Protein AF-A0A9R1RV42-F1 (afdb_monomer)

InterPro domains:
  IPR013126 Heat shock protein 70 family [PF00012] (1-195)
  IPR013126 Heat shock protein 70 family [PTHR19375] (1-195)
  IPR018181 Heat shock protein 70, conserved site [PS01036] (97-111)
  IPR029047 Heat shock protein 70kD, peptide-binding domain superfamily [G3DSA:2.60.34.10] (139-196)
  IPR029047 Heat shock protein 70kD, peptide-binding domain superfamily [SSF100920] (145-195)
  IPR043129 ATPase, nucleotide binding domain [SSF53067] (1-142)

Structure (mmCIF, N/CA/C/O backbone):
data_AF-A0A9R1RV42-F1
#
_entry.id   AF-A0A9R1RV42-F1
#
loop_
_atom_site.group_PDB
_atom_site.id
_atom_site.type_symbol
_atom_site.label_atom_id
_atom_site.label_alt_id
_atom_site.label_comp_id
_atom_site.label_asym_id
_atom_site.label_entity_id
_atom_site.label_seq_id
_atom_site.pdbx_PDB_ins_code
_atom_site.Cartn_x
_atom_site.Cartn_y
_atom_site.Cartn_z
_atom_site.occupancy
_atom_site.B_iso_or_equiv
_atom_site.auth_seq_id
_atom_site.auth_comp_id
_atom_site.auth_asym_id
_atom_site.auth_atom_id
_atom_site.pdbx_PDB_model_num
ATOM 1 N N . MET A 1 1 ? -8.475 10.308 10.561 1.00 93.56 1 MET A N 1
ATOM 2 C CA . MET A 1 1 ? -8.210 11.449 11.463 1.00 93.56 1 MET A CA 1
ATOM 3 C C . MET A 1 1 ? -9.205 12.573 11.220 1.00 93.56 1 MET A C 1
ATOM 5 O O . MET A 1 1 ? -9.955 12.875 12.134 1.00 93.56 1 MET A O 1
ATOM 9 N N . ASP A 1 2 ? -9.315 13.101 10.000 1.00 95.31 2 ASP A N 1
ATOM 10 C CA . ASP A 1 2 ? -10.190 14.246 9.673 1.00 95.31 2 ASP A CA 1
ATOM 11 C C . ASP A 1 2 ? -11.652 14.072 10.089 1.00 95.31 2 ASP A C 1
ATOM 13 O O . ASP A 1 2 ? -12.294 15.020 10.533 1.00 95.31 2 ASP A O 1
ATOM 17 N N . HIS A 1 3 ? -12.179 12.848 9.984 1.00 96.19 3 HIS A N 1
ATOM 18 C CA . HIS A 1 3 ? -13.513 12.521 10.481 1.00 96.19 3 HIS A CA 1
ATOM 19 C C . HIS A 1 3 ? -13.685 12.876 11.966 1.00 96.19 3 HIS A C 1
ATOM 21 O O . HIS A 1 3 ? -14.656 13.543 12.314 1.00 96.19 3 HIS A O 1
ATOM 27 N N . PHE A 1 4 ? -12.729 12.475 12.809 1.00 95.88 4 PHE A N 1
ATOM 28 C CA . PHE A 1 4 ? -12.751 12.740 14.245 1.00 95.88 4 PHE A CA 1
ATOM 29 C C . PHE A 1 4 ? -12.422 14.197 14.568 1.00 95.88 4 PHE A C 1
ATOM 31 O O . PHE A 1 4 ? -13.067 14.761 15.437 1.00 95.88 4 PHE A O 1
ATOM 38 N N . ILE A 1 5 ? -11.522 14.849 13.825 1.00 95.50 5 ILE A N 1
ATOM 39 C CA . ILE A 1 5 ? -11.252 16.292 13.991 1.00 95.50 5 ILE A CA 1
ATOM 40 C C . ILE A 1 5 ? -12.539 17.103 13.757 1.00 95.50 5 ILE A C 1
ATOM 42 O O . ILE A 1 5 ? -12.931 17.915 14.592 1.00 95.50 5 ILE A O 1
ATOM 46 N N . ARG A 1 6 ? -13.263 16.824 12.661 1.00 96.00 6 ARG A N 1
ATOM 47 C CA . ARG A 1 6 ? -14.564 17.458 12.376 1.00 96.00 6 ARG A CA 1
ATOM 48 C C . ARG A 1 6 ? -15.629 17.114 13.418 1.00 96.00 6 ARG A C 1
ATOM 50 O O . ARG A 1 6 ? -16.513 17.926 13.678 1.00 96.00 6 ARG A O 1
ATOM 57 N N . LEU A 1 7 ? -15.586 15.905 13.974 1.00 94.56 7 LEU A N 1
ATOM 58 C CA . LEU A 1 7 ? -16.517 15.456 15.006 1.00 94.56 7 LEU A CA 1
ATOM 59 C C . LEU A 1 7 ? -16.285 16.193 16.329 1.00 94.56 7 LEU A C 1
ATOM 61 O O . LEU A 1 7 ? -17.253 16.687 16.898 1.00 94.56 7 LEU A O 1
ATOM 65 N N . VAL A 1 8 ? -15.027 16.325 16.759 1.00 94.00 8 VAL A N 1
ATOM 66 C CA . VAL A 1 8 ? -14.633 17.055 17.972 1.00 94.00 8 VAL A CA 1
ATOM 67 C C . VAL A 1 8 ? -15.038 18.520 17.860 1.00 94.00 8 VAL A C 1
ATOM 69 O O . VAL A 1 8 ? -15.753 19.017 18.727 1.00 94.00 8 VAL A O 1
ATOM 72 N N . LYS A 1 9 ? -14.716 19.169 16.734 1.00 93.94 9 LYS A N 1
ATOM 73 C CA . LYS A 1 9 ? -15.124 20.556 16.471 1.00 93.94 9 LYS A CA 1
ATOM 74 C C . LYS A 1 9 ? -16.640 20.741 16.524 1.00 93.94 9 LYS A C 1
ATOM 76 O O . LYS A 1 9 ? -17.119 21.731 17.060 1.00 93.94 9 LYS A O 1
ATOM 81 N N . ARG A 1 10 ? -17.409 19.777 16.004 1.00 94.81 10 ARG A N 1
ATOM 82 C CA . ARG A 1 10 ? -18.879 19.835 16.008 1.00 94.81 10 ARG A CA 1
ATOM 83 C C . ARG A 1 10 ? -19.496 19.569 17.386 1.00 94.81 10 ARG A C 1
ATOM 85 O O . ARG A 1 10 ? -20.481 20.215 17.715 1.00 94.81 10 ARG A O 1
ATOM 92 N N . LYS A 1 11 ? -18.981 18.599 18.150 1.00 93.25 11 LYS A N 1
ATOM 93 C CA . LYS A 1 11 ? -19.561 18.181 19.443 1.00 93.25 11 LYS A CA 1
ATOM 94 C C . LYS A 1 11 ? -19.100 19.042 20.619 1.00 93.25 11 LYS A C 1
ATOM 96 O O . LYS A 1 11 ? -19.891 19.289 21.519 1.00 93.25 11 LYS A O 1
ATOM 101 N N . HIS A 1 12 ? -17.846 19.483 20.603 1.00 90.00 12 HIS A N 1
ATOM 102 C CA . HIS A 1 12 ? -17.209 20.160 21.735 1.00 90.00 12 HIS A CA 1
ATOM 103 C C . HIS A 1 12 ? -16.805 21.605 21.424 1.00 90.00 12 HIS A C 1
ATOM 105 O O . HIS A 1 12 ? -16.342 22.304 22.313 1.00 90.00 12 HIS A O 1
ATOM 111 N N . GLY A 1 13 ? -16.941 22.063 20.173 1.00 91.06 13 GLY A N 1
ATOM 112 C CA . GLY A 1 13 ? -16.543 23.418 19.771 1.00 91.06 13 GLY A CA 1
ATOM 113 C C . GLY A 1 13 ? -15.028 23.647 19.704 1.00 91.06 13 GLY A C 1
ATOM 114 O O . GLY A 1 13 ? -14.603 24.738 19.337 1.00 91.06 13 GLY A O 1
ATOM 115 N N . VAL A 1 14 ? -14.212 22.632 20.011 1.00 91.00 14 VAL A N 1
ATOM 116 C CA . VAL A 1 14 ? -12.743 22.720 20.048 1.00 91.00 14 VAL A CA 1
ATOM 117 C C . VAL A 1 14 ? -12.144 22.291 18.709 1.00 91.00 14 VAL A C 1
ATOM 119 O O . VAL A 1 14 ? -12.433 21.204 18.202 1.00 91.00 14 VAL A O 1
ATOM 122 N N . ASP A 1 15 ? -11.288 23.132 18.127 1.00 92.56 15 ASP A N 1
ATOM 123 C CA . ASP A 1 15 ? -10.551 22.809 16.903 1.00 92.56 15 ASP A CA 1
ATOM 124 C C . ASP A 1 15 ? -9.133 22.324 17.219 1.00 92.56 15 ASP A C 1
ATOM 126 O O . ASP A 1 15 ? -8.236 23.104 17.521 1.00 92.56 15 ASP A O 1
ATOM 130 N N . ILE A 1 16 ? -8.925 21.013 17.105 1.00 93.12 16 ILE A N 1
ATOM 131 C CA . ILE A 1 16 ? -7.637 20.367 17.390 1.00 93.12 16 ILE A CA 1
ATOM 132 C C . ILE A 1 16 ? -6.677 20.344 16.191 1.00 93.12 16 ILE A C 1
ATOM 134 O O . ILE A 1 16 ? -5.612 19.739 16.277 1.00 93.12 16 ILE A O 1
ATOM 138 N N . SER A 1 17 ? -7.038 20.936 15.045 1.00 92.44 17 SER A N 1
ATOM 139 C CA . SER A 1 17 ? -6.232 20.849 13.815 1.00 92.44 17 SER A CA 1
ATOM 140 C C . SER A 1 17 ? -4.867 21.544 13.909 1.00 92.44 17 SER A C 1
ATOM 142 O O . SER A 1 17 ? -3.944 21.152 13.198 1.00 92.44 17 SER A O 1
ATOM 144 N N . GLY A 1 18 ? -4.726 22.530 14.801 1.00 92.50 18 GLY A N 1
ATOM 145 C CA . GLY A 1 18 ? -3.459 23.208 15.092 1.00 92.50 18 GLY A CA 1
ATOM 146 C C . GLY A 1 18 ? -2.646 22.587 16.234 1.00 92.50 18 GLY A C 1
ATOM 147 O O . GLY A 1 18 ? -1.485 22.947 16.412 1.00 92.50 18 GLY A O 1
ATOM 148 N N . ASP A 1 19 ? -3.215 21.654 17.005 1.00 93.50 19 ASP A N 1
ATOM 149 C CA . ASP A 1 19 ? -2.550 21.074 18.176 1.00 93.50 19 ASP A CA 1
ATOM 150 C C . ASP A 1 19 ? -1.828 19.767 17.812 1.00 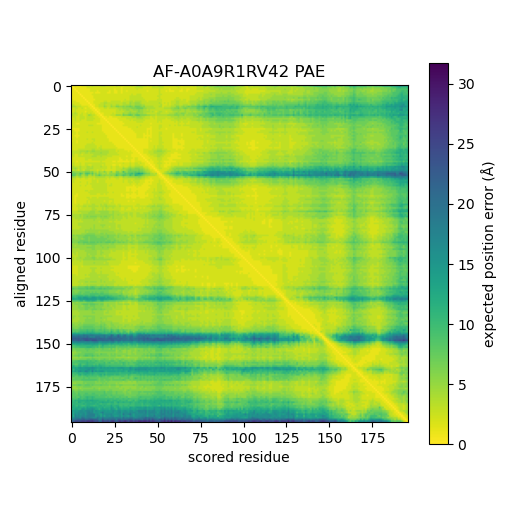93.50 19 ASP A C 1
ATOM 152 O O . ASP A 1 19 ? -2.416 18.684 17.716 1.00 93.50 19 ASP A O 1
ATOM 156 N N . ALA A 1 20 ? -0.506 19.851 17.656 1.00 94.56 20 ALA A N 1
ATOM 157 C CA . ALA A 1 20 ? 0.338 18.702 17.338 1.00 94.56 20 ALA A CA 1
ATOM 158 C C . ALA A 1 20 ? 0.257 17.575 18.387 1.00 94.56 20 ALA A C 1
ATOM 160 O O . ALA A 1 20 ? 0.336 16.392 18.034 1.00 94.56 20 ALA A O 1
ATOM 161 N N . ARG A 1 21 ? 0.076 17.909 19.672 1.00 93.88 21 ARG A N 1
ATOM 162 C CA . ARG A 1 21 ? -0.026 16.927 20.758 1.00 93.88 21 ARG A CA 1
ATOM 163 C C . ARG A 1 21 ? -1.364 16.195 20.686 1.00 93.88 21 ARG A C 1
ATOM 165 O O . ARG A 1 21 ? -1.365 14.959 20.729 1.00 93.88 21 ARG A O 1
ATOM 172 N N . ALA A 1 22 ? -2.468 16.923 20.521 1.00 94.75 22 ALA A N 1
ATOM 173 C CA . ALA A 1 22 ? -3.801 16.345 20.335 1.00 94.75 22 ALA A CA 1
ATOM 174 C C . ALA A 1 22 ? -3.855 15.451 19.087 1.00 94.75 22 ALA A C 1
ATOM 176 O O . ALA A 1 22 ? -4.296 14.298 19.149 1.00 94.75 22 ALA A O 1
ATOM 177 N N . LEU A 1 23 ? -3.313 15.928 17.960 1.00 95.88 23 LEU A N 1
ATOM 178 C CA . LEU A 1 23 ? -3.232 15.157 16.718 1.00 95.88 23 LEU A CA 1
ATOM 179 C C . LEU A 1 23 ? -2.372 13.899 16.862 1.00 95.88 23 LEU A C 1
ATOM 181 O O . LEU A 1 23 ? -2.713 12.860 16.294 1.00 95.88 23 LEU A O 1
ATOM 185 N N . GLY A 1 24 ? -1.281 13.961 17.629 1.00 96.00 24 GLY A N 1
ATOM 186 C CA . GLY A 1 24 ? -0.446 12.803 17.940 1.00 96.00 24 GLY A CA 1
ATOM 187 C C . GLY A 1 24 ? -1.197 11.734 18.738 1.00 96.00 24 GLY A C 1
ATOM 188 O O . GLY A 1 24 ? -1.122 10.554 18.390 1.00 96.00 24 GLY A O 1
ATOM 189 N N . LYS A 1 25 ? -1.960 12.136 19.767 1.00 95.38 25 LYS A N 1
ATOM 190 C CA . LYS A 1 25 ? -2.832 11.227 20.533 1.00 95.38 25 LYS A CA 1
ATOM 191 C C . LYS A 1 25 ? -3.888 10.583 19.631 1.00 95.38 25 LYS A C 1
ATOM 193 O O . LYS A 1 25 ? -3.966 9.358 19.555 1.00 95.38 25 LYS A O 1
ATOM 198 N N . LEU A 1 26 ? -4.626 11.400 18.877 1.00 96.56 26 LEU A N 1
ATOM 199 C CA . LEU A 1 26 ? -5.676 10.928 17.975 1.00 96.56 26 LEU A CA 1
ATOM 200 C C . LEU A 1 26 ? -5.136 9.991 16.887 1.00 96.56 26 LEU A C 1
ATOM 202 O O . LEU A 1 26 ? -5.799 9.019 16.528 1.00 96.56 26 LEU A O 1
ATOM 206 N N . ARG A 1 27 ? -3.938 10.260 16.353 1.00 97.12 27 ARG A N 1
ATOM 207 C CA . ARG A 1 27 ? -3.300 9.415 15.334 1.00 97.12 27 ARG A CA 1
ATOM 208 C C . ARG A 1 27 ? -3.040 8.004 15.851 1.00 97.12 27 ARG A C 1
ATOM 210 O O . ARG A 1 27 ? -3.368 7.054 15.143 1.00 97.12 27 ARG A O 1
ATOM 217 N N . ARG A 1 28 ? -2.487 7.870 17.063 1.00 96.81 28 ARG A N 1
ATOM 218 C CA . ARG A 1 28 ? -2.205 6.561 17.677 1.00 96.81 28 ARG A CA 1
ATOM 219 C C . ARG A 1 28 ? -3.481 5.741 17.848 1.00 96.81 28 ARG A C 1
ATOM 221 O O . ARG A 1 28 ? -3.529 4.597 17.402 1.00 96.81 28 ARG A O 1
ATOM 228 N N . GLU A 1 29 ? -4.539 6.351 18.378 1.00 97.19 29 GLU A N 1
ATOM 229 C CA . GLU A 1 29 ? -5.814 5.649 18.563 1.00 97.19 29 GLU A CA 1
ATOM 230 C C . GLU A 1 29 ? -6.528 5.357 17.239 1.00 97.19 29 GLU A C 1
ATOM 232 O O . GLU A 1 29 ? -7.083 4.274 17.065 1.00 97.19 29 GLU A O 1
ATOM 237 N N . CYS A 1 30 ? -6.441 6.244 16.240 1.00 97.25 30 CYS A N 1
ATOM 238 C CA . CYS A 1 30 ? -6.920 5.943 14.888 1.00 97.25 30 CYS A CA 1
ATOM 239 C C . CYS A 1 30 ? -6.180 4.748 14.267 1.00 97.25 30 CYS A C 1
ATOM 241 O O . CYS A 1 30 ? -6.798 3.932 13.583 1.00 97.25 30 CYS A O 1
ATOM 243 N N . GLU A 1 31 ? -4.865 4.636 14.467 1.00 97.31 31 GLU A N 1
ATOM 244 C CA . GLU A 1 31 ? -4.093 3.501 13.961 1.00 97.31 31 GLU A CA 1
ATOM 245 C C . GLU A 1 31 ? -4.475 2.200 14.674 1.00 97.31 31 GLU A C 1
ATOM 247 O O . GLU A 1 31 ? -4.693 1.181 14.011 1.00 97.31 31 GLU A O 1
ATOM 252 N N . ARG A 1 32 ? -4.616 2.239 16.003 1.00 97.00 32 ARG A N 1
ATOM 253 C CA . ARG A 1 32 ? -5.095 1.107 16.804 1.00 97.00 32 ARG A CA 1
ATOM 254 C C . ARG A 1 32 ? -6.481 0.655 16.347 1.00 97.00 32 ARG A C 1
ATOM 256 O O . ARG A 1 32 ? -6.678 -0.530 16.079 1.00 97.00 32 ARG A O 1
ATOM 263 N N . ALA A 1 33 ? -7.405 1.597 16.165 1.00 97.62 33 ALA A N 1
ATOM 264 C CA . ALA A 1 33 ? -8.744 1.339 15.653 1.00 97.62 33 ALA A CA 1
ATOM 265 C C . ALA A 1 33 ? -8.718 0.730 14.244 1.00 97.62 33 ALA A C 1
ATOM 267 O O . ALA A 1 33 ? -9.398 -0.260 13.994 1.00 97.62 33 ALA A O 1
ATOM 268 N N . LYS A 1 34 ? -7.882 1.253 13.335 1.00 97.38 34 LYS A N 1
ATOM 269 C CA . LYS A 1 34 ? -7.682 0.680 11.992 1.00 97.38 34 LYS A CA 1
ATOM 270 C C . LYS A 1 34 ? -7.241 -0.784 12.070 1.00 97.38 34 LYS A C 1
ATOM 272 O O . LYS A 1 34 ? -7.792 -1.618 11.360 1.00 97.38 34 LYS A O 1
ATOM 277 N N . ARG A 1 35 ? -6.255 -1.098 12.919 1.00 97.06 35 ARG A N 1
ATOM 278 C CA . ARG A 1 35 ? -5.764 -2.474 13.111 1.00 97.06 35 ARG A CA 1
ATOM 279 C C . ARG A 1 35 ? -6.867 -3.385 13.662 1.00 97.06 35 ARG A C 1
ATOM 281 O O . ARG A 1 35 ? -7.047 -4.479 13.139 1.00 97.06 35 ARG A O 1
ATOM 288 N N . ALA A 1 36 ? -7.629 -2.920 14.654 1.00 97.38 36 ALA A N 1
ATOM 289 C CA . ALA A 1 36 ? -8.745 -3.667 15.235 1.00 97.38 36 ALA A CA 1
ATOM 290 C C . ALA A 1 36 ? -9.866 -3.933 14.215 1.00 97.38 36 ALA A C 1
ATOM 292 O O . ALA A 1 36 ? -10.370 -5.047 14.130 1.00 97.38 36 ALA A O 1
ATOM 293 N N . LEU A 1 37 ? -10.210 -2.951 13.377 1.00 97.94 37 LEU A N 1
ATOM 294 C CA . LEU A 1 37 ? -11.254 -3.089 12.354 1.00 97.94 37 LEU A CA 1
ATOM 295 C C . LEU A 1 37 ? -10.908 -4.079 11.236 1.00 97.94 37 LEU A C 1
ATOM 297 O O . LEU A 1 37 ? -11.812 -4.529 10.525 1.00 97.94 37 LEU A O 1
ATOM 301 N N . SER A 1 38 ? -9.638 -4.466 11.094 1.00 96.19 38 SER A N 1
ATOM 302 C CA . SER A 1 38 ? -9.250 -5.553 10.191 1.00 96.19 38 SER A CA 1
ATOM 303 C C . SER A 1 38 ? -9.781 -6.918 10.644 1.00 96.19 38 SER A C 1
ATOM 305 O O . SER A 1 38 ? -9.940 -7.806 9.813 1.00 96.19 38 SER A O 1
ATOM 307 N N . THR A 1 39 ? -10.103 -7.090 11.932 1.00 96.00 39 THR A N 1
ATOM 308 C CA . THR A 1 39 ? -10.662 -8.336 12.487 1.00 96.00 39 THR A CA 1
ATOM 309 C C . THR A 1 39 ? -12.069 -8.137 13.052 1.00 96.00 39 THR A C 1
ATOM 311 O O . THR A 1 39 ? -12.958 -8.944 12.789 1.00 96.00 39 THR A O 1
ATOM 314 N N . GLN A 1 40 ? -12.323 -7.014 13.721 1.00 97.31 40 GLN A N 1
ATOM 315 C CA . GLN A 1 40 ? -13.596 -6.665 14.357 1.00 97.31 40 GLN A CA 1
ATOM 316 C C . GLN A 1 40 ? -14.501 -5.836 13.433 1.00 97.31 40 GLN A C 1
ATOM 318 O O . GLN A 1 40 ? -14.028 -5.130 12.542 1.00 97.31 40 GLN A O 1
ATOM 323 N N . LEU A 1 41 ? -15.819 -5.911 13.639 1.00 97.38 41 LEU A N 1
ATOM 324 C CA . LEU A 1 41 ? -16.803 -5.120 12.881 1.00 97.38 41 LEU A CA 1
ATOM 325 C C . LEU A 1 41 ? -16.968 -3.692 13.421 1.00 97.38 41 LEU A C 1
ATOM 327 O O . LEU A 1 41 ? -17.419 -2.805 12.695 1.00 97.38 41 LEU A O 1
ATOM 331 N N . GLN A 1 42 ? -16.601 -3.467 14.680 1.00 97.56 42 GLN A N 1
ATOM 332 C CA . GLN A 1 42 ? -16.708 -2.189 15.369 1.00 97.56 42 GLN A CA 1
ATOM 333 C C . GLN A 1 42 ? -15.617 -2.088 16.433 1.00 97.56 42 GLN A C 1
ATOM 335 O O . GLN A 1 42 ? -15.237 -3.090 17.031 1.00 97.56 42 GLN A O 1
ATOM 340 N N . VAL A 1 43 ? -15.141 -0.872 16.672 1.00 97.94 43 VAL A N 1
ATOM 341 C CA . VAL A 1 43 ? -14.216 -0.522 17.751 1.00 97.94 43 VAL A CA 1
ATOM 342 C C . VAL A 1 43 ? -14.623 0.833 18.324 1.00 97.94 43 VAL A C 1
ATOM 344 O O . VAL A 1 43 ? -15.267 1.627 17.636 1.00 97.94 43 VAL A O 1
ATOM 347 N N . ARG A 1 44 ? -14.260 1.118 19.572 1.00 97.12 44 ARG A N 1
ATOM 348 C CA . ARG A 1 44 ? -14.441 2.439 20.177 1.00 97.12 44 ARG A CA 1
ATOM 349 C C . ARG A 1 44 ? -13.112 3.188 20.170 1.00 97.12 44 ARG A C 1
ATOM 351 O O . ARG A 1 44 ?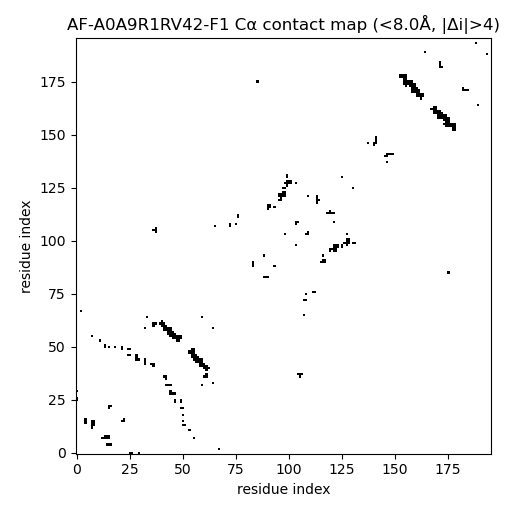 -12.097 2.631 20.574 1.00 97.12 44 ARG A O 1
ATOM 358 N N . VAL A 1 45 ? -13.111 4.409 19.643 1.00 97.19 45 VAL A N 1
ATOM 359 C CA . VAL A 1 45 ? -11.943 5.296 19.631 1.00 97.19 45 VAL A CA 1
ATOM 360 C C . VAL A 1 45 ? -12.020 6.169 20.867 1.00 97.19 45 VAL A C 1
ATOM 362 O O . VAL A 1 45 ? -12.911 7.015 20.959 1.00 97.19 45 VAL A O 1
ATOM 365 N N . GLU A 1 46 ? -11.099 5.940 21.798 1.00 95.50 46 GLU A N 1
ATOM 366 C CA . GLU A 1 46 ? -11.085 6.593 23.105 1.00 95.50 46 GLU A CA 1
ATOM 367 C C . GLU A 1 46 ? -9.771 7.337 23.313 1.00 95.50 46 GLU A C 1
ATOM 369 O O . GLU A 1 46 ? -8.700 6.745 23.215 1.00 95.50 46 GLU A O 1
ATOM 374 N N . VAL A 1 47 ? -9.847 8.643 23.565 1.00 94.88 47 VAL A N 1
ATOM 375 C CA . VAL A 1 47 ? -8.686 9.487 23.855 1.00 94.88 47 VAL A CA 1
ATOM 376 C C . VAL A 1 47 ? -9.004 10.368 25.053 1.00 94.88 47 VAL A C 1
ATOM 378 O O . VAL A 1 47 ? -9.821 11.281 24.948 1.00 94.88 47 VAL A O 1
ATOM 381 N N . GLU A 1 48 ? -8.308 10.126 26.158 1.00 93.12 48 GLU A N 1
ATOM 382 C CA . GLU A 1 48 ? -8.373 10.970 27.350 1.00 93.12 48 GLU A CA 1
ATOM 383 C C . GLU A 1 48 ? -7.576 12.270 27.165 1.00 93.12 48 GLU A C 1
ATOM 385 O O . GLU A 1 48 ? -6.447 12.289 26.637 1.00 93.12 48 GLU A O 1
ATOM 390 N N . SER A 1 49 ? -8.156 13.366 27.653 1.00 91.06 49 SER A N 1
ATOM 391 C CA . SER A 1 49 ? -7.605 14.715 27.618 1.00 91.06 49 SER A CA 1
ATOM 392 C C . SER A 1 49 ? -7.090 15.058 26.215 1.00 91.06 49 SER A C 1
ATOM 394 O O . SER A 1 49 ? -5.909 15.360 26.013 1.00 91.06 49 SER A O 1
ATOM 396 N N . LEU A 1 50 ? -7.949 14.901 25.204 1.00 90.44 50 LEU A N 1
ATOM 397 C CA . LEU A 1 50 ? -7.592 15.100 23.802 1.00 90.44 50 LEU A CA 1
ATOM 398 C C . LEU A 1 50 ? -7.111 16.536 23.561 1.00 90.44 50 LEU A C 1
ATOM 400 O O . LEU A 1 50 ? -6.030 16.702 23.002 1.00 90.44 50 LEU A O 1
ATOM 404 N N . ALA A 1 51 ? -7.881 17.528 24.012 1.00 88.00 51 ALA A N 1
ATOM 405 C CA . ALA A 1 51 ? -7.529 18.950 24.035 1.00 88.00 51 ALA A CA 1
ATOM 406 C C . ALA A 1 51 ? -8.404 19.677 25.068 1.00 88.00 51 ALA A C 1
ATOM 408 O O . ALA A 1 51 ? -9.567 19.318 25.211 1.00 88.00 51 ALA A O 1
ATOM 409 N N . ASP A 1 52 ? -7.867 20.663 25.792 1.00 82.88 52 ASP A N 1
ATOM 410 C CA . ASP A 1 52 ? -8.622 21.526 26.725 1.00 82.88 52 ASP A CA 1
ATOM 411 C C . ASP A 1 52 ? -9.545 20.782 27.717 1.00 82.88 52 ASP A C 1
ATOM 413 O O . ASP A 1 52 ? -10.642 21.231 28.037 1.00 82.88 52 ASP A O 1
ATOM 417 N N . GLY A 1 53 ? -9.120 19.604 28.192 1.00 83.19 53 GLY A N 1
ATOM 418 C CA . GLY A 1 53 ? -9.919 18.765 29.099 1.00 83.19 53 GLY A CA 1
ATOM 419 C C . GLY A 1 53 ? -11.078 18.009 28.433 1.00 83.19 53 GLY A C 1
ATOM 420 O O . GLY A 1 53 ? -11.847 17.352 29.126 1.00 83.19 53 GLY A O 1
ATOM 421 N N . VAL A 1 54 ? -11.201 18.068 27.105 1.00 89.00 54 VAL A N 1
ATOM 422 C CA . VAL A 1 54 ? -12.170 17.296 26.322 1.00 89.00 54 VAL A CA 1
ATOM 423 C C . VAL A 1 54 ? -11.660 15.877 26.104 1.00 89.00 54 VAL A C 1
ATOM 425 O O . VAL A 1 54 ? -10.589 15.678 25.529 1.00 89.00 54 VAL A O 1
ATOM 428 N N . ASP A 1 55 ? -12.471 14.896 26.481 1.00 93.50 55 ASP A N 1
ATOM 429 C CA . ASP A 1 55 ? -12.273 13.492 26.128 1.00 93.50 55 ASP A CA 1
ATOM 430 C C . ASP A 1 55 ? -13.009 13.147 24.828 1.00 93.50 55 ASP A C 1
ATOM 432 O O . ASP A 1 55 ? -14.076 13.686 24.526 1.00 93.50 55 ASP A O 1
ATOM 436 N N . LEU A 1 56 ? -12.457 12.213 24.055 1.00 94.69 56 LEU A N 1
ATOM 437 C CA . LEU A 1 56 ? -13.120 11.630 22.888 1.00 94.69 56 LEU A CA 1
ATOM 438 C C . LEU A 1 56 ? -13.475 10.178 23.194 1.00 94.69 56 LEU A C 1
ATOM 440 O O . LEU A 1 56 ? -12.589 9.407 23.536 1.00 94.69 56 LEU A O 1
ATOM 444 N N . SER A 1 57 ? -14.737 9.784 23.013 1.00 95.56 57 SER A N 1
ATOM 445 C CA . SER A 1 57 ? -15.163 8.380 23.078 1.00 95.56 57 SER A CA 1
ATOM 446 C C . SER A 1 57 ? -16.251 8.118 22.041 1.00 95.56 57 SER A C 1
ATOM 448 O O . SER A 1 57 ? -17.432 8.384 22.264 1.00 95.56 57 SER A O 1
ATOM 450 N N . GLU A 1 58 ? -15.851 7.614 20.874 1.00 96.44 58 GLU A N 1
ATOM 451 C CA . GLU A 1 58 ? -16.746 7.479 19.720 1.00 96.44 58 GLU A CA 1
ATOM 452 C C . GLU A 1 58 ? -16.647 6.090 19.081 1.00 96.44 58 GLU A C 1
ATOM 454 O O . GLU A 1 58 ? -15.541 5.595 18.839 1.00 96.44 58 GLU A O 1
ATOM 459 N N . PRO A 1 59 ? -17.780 5.441 18.762 1.00 97.00 59 PRO A N 1
ATOM 460 C CA . PRO A 1 59 ? -17.758 4.188 18.029 1.00 97.00 59 PRO A CA 1
ATOM 461 C C . PRO A 1 59 ? -17.361 4.414 16.564 1.00 97.00 59 PRO A C 1
ATOM 463 O O . PRO A 1 59 ? -17.818 5.347 15.906 1.00 97.00 59 PRO A O 1
ATOM 466 N N . LEU A 1 60 ? -16.574 3.492 16.016 1.00 98.06 60 LEU A N 1
ATOM 467 C CA . LEU A 1 60 ? -16.245 3.411 14.599 1.00 98.06 60 LEU A CA 1
ATOM 468 C C . LEU A 1 60 ? -16.537 2.000 14.096 1.00 98.06 60 LEU A C 1
ATOM 470 O O . LEU A 1 60 ? -15.997 1.022 14.608 1.00 98.06 60 LEU A O 1
ATOM 474 N N . THR A 1 61 ? -17.390 1.888 13.082 1.00 98.25 61 THR A N 1
ATOM 475 C CA . THR A 1 61 ? -17.682 0.610 12.422 1.00 98.25 61 THR A CA 1
ATOM 476 C C . THR A 1 61 ? -16.757 0.392 11.229 1.00 98.25 61 THR A C 1
ATOM 478 O O . THR A 1 61 ? -16.271 1.349 10.618 1.00 98.25 61 THR A O 1
ATOM 481 N N . ARG A 1 62 ? -16.551 -0.873 10.845 1.00 97.94 62 ARG A N 1
ATOM 482 C CA . ARG A 1 62 ? -15.805 -1.236 9.632 1.00 97.94 62 ARG A CA 1
ATOM 483 C C . ARG A 1 62 ? -16.436 -0.603 8.396 1.00 97.94 62 ARG A C 1
ATOM 485 O O . ARG A 1 62 ? -15.720 -0.007 7.605 1.00 97.94 62 ARG A O 1
ATOM 492 N N . ALA A 1 63 ? -17.763 -0.654 8.279 1.00 97.62 63 ALA A N 1
ATOM 493 C CA . ALA A 1 63 ? -18.491 -0.022 7.180 1.00 97.62 63 ALA A CA 1
ATOM 494 C C . ALA A 1 63 ? -18.194 1.483 7.085 1.00 97.62 63 ALA A C 1
ATOM 496 O O . ALA A 1 63 ? -17.889 1.986 6.007 1.00 97.62 63 ALA A O 1
ATOM 497 N N . ARG A 1 64 ? -18.191 2.195 8.222 1.00 97.81 64 ARG A N 1
ATOM 498 C CA . ARG A 1 64 ? -17.853 3.622 8.243 1.00 97.81 64 ARG A CA 1
ATOM 499 C C . ARG A 1 64 ? -16.389 3.872 7.893 1.00 97.81 64 ARG A C 1
ATOM 501 O O . ARG A 1 64 ? -16.093 4.812 7.165 1.00 97.81 64 ARG A O 1
ATOM 508 N N . PHE A 1 65 ? -15.465 3.048 8.385 1.00 97.94 65 PHE A N 1
ATOM 509 C CA . PHE A 1 65 ? -14.058 3.121 7.989 1.00 97.94 65 PHE A CA 1
ATOM 510 C C . PHE A 1 65 ? -13.879 2.900 6.481 1.00 97.94 65 PHE A C 1
ATOM 512 O O . PHE A 1 65 ? -13.122 3.629 5.841 1.00 97.94 65 PHE A O 1
ATOM 519 N N . GLU A 1 66 ? -14.594 1.934 5.908 1.00 97.12 66 GLU A N 1
ATOM 520 C CA . GLU A 1 66 ? -14.551 1.647 4.478 1.00 97.12 66 GLU A CA 1
ATOM 521 C C . GLU A 1 66 ? -15.088 2.805 3.638 1.00 97.12 66 GLU A C 1
ATOM 523 O O . GLU A 1 66 ? -14.455 3.200 2.660 1.00 97.12 66 GLU A O 1
ATOM 528 N N . GLU A 1 67 ? -16.197 3.405 4.066 1.00 97.25 67 GLU A N 1
ATOM 529 C CA . GLU A 1 67 ? -16.775 4.601 3.453 1.00 97.25 67 GLU A CA 1
ATOM 530 C C . GLU A 1 67 ? -15.805 5.792 3.496 1.00 97.25 67 GLU A C 1
ATOM 532 O O . GLU A 1 67 ? -15.565 6.437 2.476 1.00 97.25 67 GLU A O 1
ATOM 537 N N . LEU A 1 68 ? -15.190 6.049 4.659 1.00 97.38 68 LEU A N 1
ATOM 538 C CA . LEU A 1 68 ? -14.247 7.156 4.860 1.00 97.38 68 LEU A CA 1
ATOM 539 C C . LEU A 1 68 ? -12.997 7.064 3.976 1.00 97.38 68 LEU A C 1
ATOM 541 O O . LEU A 1 68 ? -12.347 8.083 3.764 1.00 97.38 68 LEU A O 1
ATOM 545 N N . ASN A 1 69 ? -12.653 5.869 3.493 1.00 97.00 69 ASN A N 1
ATOM 546 C CA . ASN A 1 69 ? -11.479 5.622 2.654 1.00 97.00 69 ASN A CA 1
ATOM 547 C C . ASN A 1 69 ? -11.864 5.090 1.261 1.00 97.00 69 ASN A C 1
ATOM 549 O O . ASN A 1 69 ? -11.028 4.516 0.560 1.00 97.00 69 ASN A O 1
ATOM 553 N N . ALA A 1 70 ? -13.127 5.243 0.849 1.00 95.44 70 ALA A N 1
ATOM 554 C CA . ALA A 1 70 ? -13.633 4.658 -0.390 1.00 95.44 70 ALA A CA 1
ATOM 555 C C . ALA A 1 70 ? -12.876 5.158 -1.632 1.00 95.44 70 ALA A C 1
ATOM 557 O O . ALA A 1 70 ? -12.655 4.397 -2.573 1.00 95.44 70 ALA A O 1
ATOM 558 N N . ASP A 1 71 ? -12.451 6.422 -1.648 1.00 94.75 71 ASP A N 1
ATOM 559 C CA . ASP A 1 71 ? -11.636 6.987 -2.725 1.00 94.75 71 ASP A CA 1
ATOM 560 C C . ASP A 1 71 ? -10.239 6.346 -2.784 1.00 94.75 71 ASP A C 1
ATOM 562 O O . ASP A 1 71 ? -9.774 5.990 -3.869 1.00 94.75 71 ASP A O 1
ATOM 566 N N . LEU A 1 72 ? -9.601 6.124 -1.631 1.00 94.94 72 LEU A N 1
ATOM 567 C CA . LEU A 1 72 ? -8.303 5.458 -1.539 1.00 94.94 72 LEU A CA 1
ATOM 568 C C . LEU A 1 72 ? -8.403 4.001 -1.990 1.00 94.94 72 LEU A C 1
ATOM 570 O O . LEU A 1 72 ? -7.589 3.557 -2.797 1.00 94.94 72 LEU A O 1
ATOM 574 N N . PHE A 1 73 ? -9.437 3.275 -1.559 1.00 94.00 73 PHE A N 1
ATOM 575 C CA . PHE A 1 73 ? -9.658 1.893 -1.985 1.00 94.00 73 PHE A CA 1
ATOM 576 C C . PHE A 1 73 ? -9.905 1.768 -3.490 1.00 94.00 73 PHE A C 1
ATOM 578 O O . PHE A 1 73 ? -9.395 0.841 -4.115 1.00 94.00 73 PHE A O 1
ATOM 585 N N . ARG A 1 74 ? -10.602 2.727 -4.113 1.00 90.25 74 ARG A N 1
ATOM 586 C CA . ARG A 1 74 ? -10.742 2.761 -5.581 1.00 90.25 74 ARG A CA 1
ATOM 587 C C . ARG A 1 74 ? -9.395 2.948 -6.283 1.00 90.25 74 ARG A C 1
ATOM 589 O O . ARG A 1 74 ? -9.161 2.322 -7.316 1.00 90.25 74 ARG A O 1
ATOM 596 N N . LYS A 1 75 ? -8.498 3.767 -5.720 1.00 94.31 75 LYS A N 1
ATOM 597 C CA . LYS A 1 75 ? -7.159 4.017 -6.282 1.00 94.31 75 LYS A CA 1
ATOM 598 C C . LYS A 1 75 ? -6.244 2.790 -6.217 1.00 94.31 75 LYS A C 1
ATOM 600 O O . LYS A 1 75 ? -5.403 2.650 -7.100 1.00 94.31 75 LYS A O 1
ATOM 605 N N . VAL A 1 76 ? -6.437 1.878 -5.257 1.00 92.31 76 VAL A N 1
ATOM 606 C CA . VAL A 1 76 ? -5.635 0.638 -5.123 1.00 92.31 76 VAL A CA 1
ATOM 607 C C . VAL A 1 76 ? -5.645 -0.204 -6.402 1.00 92.31 76 VAL A C 1
ATOM 609 O O . VAL A 1 76 ? -4.633 -0.803 -6.753 1.00 92.31 76 VAL A O 1
ATOM 612 N N . MET A 1 77 ? -6.758 -0.222 -7.141 1.00 93.88 77 MET A N 1
ATOM 613 C CA . MET A 1 77 ? -6.872 -1.049 -8.345 1.00 93.88 77 MET A CA 1
ATOM 614 C C . MET A 1 77 ? -6.225 -0.433 -9.588 1.00 93.88 77 MET A C 1
ATOM 616 O O . MET A 1 77 ? -6.037 -1.143 -10.576 1.00 93.88 77 MET A O 1
ATOM 620 N N . ALA A 1 78 ? -5.887 0.861 -9.578 1.00 94.88 78 ALA A N 1
ATOM 621 C CA . ALA A 1 78 ? -5.301 1.506 -10.752 1.00 94.88 78 ALA A CA 1
ATOM 622 C C . ALA A 1 78 ? -3.888 0.963 -11.063 1.00 94.88 78 ALA A C 1
ATOM 624 O O . ALA A 1 78 ? -3.665 0.562 -12.207 1.00 94.88 78 ALA A O 1
ATOM 625 N N . PRO A 1 79 ? -2.964 0.838 -10.083 1.00 95.31 79 PRO A N 1
ATOM 626 C CA . PRO A 1 79 ? -1.671 0.188 -10.297 1.00 95.31 79 PRO A CA 1
ATOM 627 C C . PRO A 1 79 ? -1.786 -1.281 -10.714 1.00 95.31 79 PRO A C 1
ATOM 629 O O . PRO A 1 79 ? -1.066 -1.702 -11.610 1.00 95.31 79 PRO A O 1
ATOM 632 N N . VAL A 1 80 ? -2.721 -2.041 -10.127 1.00 95.38 80 VAL A N 1
ATOM 633 C CA . VAL A 1 80 ? -2.931 -3.462 -10.467 1.00 95.38 80 VAL A CA 1
ATOM 634 C C . VAL A 1 80 ? -3.334 -3.616 -11.933 1.00 95.38 80 VAL A C 1
ATOM 636 O O . VAL A 1 80 ? -2.712 -4.368 -12.675 1.00 95.38 80 VAL A O 1
ATOM 639 N N . LYS A 1 81 ? -4.337 -2.854 -12.386 1.00 95.75 81 LYS A N 1
ATOM 640 C CA . 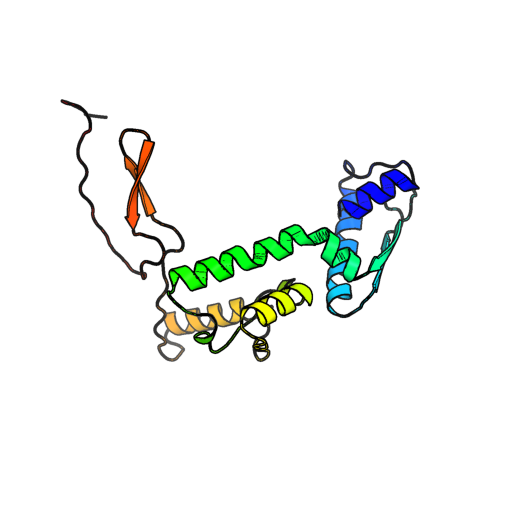LYS A 1 81 ? -4.781 -2.872 -13.789 1.00 95.75 81 LYS A CA 1
ATOM 641 C C . LYS A 1 81 ? -3.673 -2.440 -14.745 1.00 95.75 81 LYS A C 1
ATOM 643 O O . LYS A 1 81 ? -3.521 -3.039 -15.804 1.00 95.75 81 LYS A O 1
ATOM 648 N N . LYS A 1 82 ? -2.900 -1.420 -14.362 1.00 95.75 82 LYS A N 1
ATOM 649 C CA . LYS A 1 82 ? -1.767 -0.927 -15.149 1.00 95.75 82 LYS A CA 1
ATOM 650 C C . LYS A 1 82 ? -0.678 -1.992 -15.293 1.00 95.75 82 LYS A C 1
ATOM 652 O O . LYS A 1 82 ? -0.225 -2.214 -16.404 1.00 95.75 82 LYS A O 1
ATOM 657 N N . ALA A 1 83 ? -0.318 -2.680 -14.209 1.00 95.81 83 ALA A N 1
ATOM 658 C CA . ALA A 1 83 ? 0.668 -3.758 -14.237 1.00 95.81 83 ALA A CA 1
ATOM 659 C C . ALA A 1 83 ? 0.218 -4.933 -15.122 1.00 95.81 83 ALA A C 1
ATOM 661 O O . ALA A 1 83 ? 0.999 -5.414 -15.932 1.00 95.81 83 ALA A O 1
ATOM 662 N N . MET A 1 84 ? -1.055 -5.337 -15.032 1.00 96.62 84 MET A N 1
ATOM 663 C CA . MET A 1 84 ? -1.621 -6.379 -15.902 1.00 96.62 84 MET A CA 1
ATOM 664 C C . MET A 1 84 ? -1.577 -5.985 -17.384 1.00 96.62 84 MET A C 1
ATOM 666 O O . MET A 1 84 ? -1.183 -6.787 -18.224 1.00 96.62 84 MET A O 1
ATOM 670 N N . ALA A 1 85 ? -1.951 -4.740 -17.698 1.00 96.31 85 ALA A N 1
ATOM 671 C CA . ALA A 1 85 ? -1.926 -4.226 -19.065 1.00 96.31 85 ALA A CA 1
ATOM 672 C C . ALA A 1 85 ? -0.496 -4.127 -19.617 1.00 96.31 85 ALA A C 1
ATOM 674 O O . ALA A 1 85 ? -0.247 -4.538 -20.745 1.00 96.31 85 ALA A O 1
ATOM 675 N N . ASP A 1 86 ? 0.441 -3.628 -18.808 1.00 94.31 86 ASP A N 1
ATOM 676 C CA . ASP A 1 86 ? 1.864 -3.540 -19.143 1.00 94.31 86 ASP A CA 1
ATOM 677 C C . ASP A 1 86 ? 2.485 -4.928 -19.394 1.00 94.31 86 ASP A C 1
ATOM 679 O O . ASP A 1 86 ? 3.355 -5.062 -20.251 1.00 94.31 86 ASP A O 1
ATOM 683 N N . ALA A 1 87 ? 2.039 -5.949 -18.654 1.00 94.94 87 ALA A N 1
ATOM 684 C CA . ALA A 1 87 ? 2.468 -7.337 -18.817 1.00 94.94 87 ALA A CA 1
ATOM 685 C C . ALA A 1 87 ? 1.762 -8.068 -19.974 1.00 94.94 87 ALA A C 1
ATOM 687 O O . ALA A 1 87 ? 2.173 -9.166 -20.335 1.00 94.94 87 ALA A O 1
ATOM 688 N N . GLY A 1 88 ? 0.697 -7.492 -20.546 1.00 96.06 88 GLY A N 1
ATOM 689 C CA . GLY A 1 88 ? -0.114 -8.146 -21.576 1.00 96.06 88 GLY A CA 1
ATOM 690 C C . GLY A 1 88 ? -0.882 -9.375 -21.078 1.00 96.06 88 GLY A C 1
ATOM 691 O O . GLY A 1 88 ? -1.236 -10.227 -21.886 1.00 96.06 88 GLY A O 1
ATOM 692 N N . LEU A 1 89 ? -1.131 -9.476 -19.768 1.00 96.44 89 LEU A N 1
ATOM 693 C CA . LEU A 1 89 ? -1.775 -10.632 -19.145 1.00 96.44 89 LEU A CA 1
ATOM 694 C C . LEU A 1 89 ? -3.268 -10.388 -18.913 1.00 96.44 89 LEU A C 1
ATOM 696 O O . LEU A 1 89 ? -3.700 -9.309 -18.488 1.00 96.44 89 LEU A O 1
ATOM 700 N N . ALA A 1 90 ? -4.066 -11.426 -19.127 1.00 95.56 90 ALA A N 1
ATOM 701 C CA . ALA A 1 90 ? -5.437 -11.482 -18.664 1.00 95.56 90 ALA A CA 1
ATOM 702 C C . ALA A 1 90 ? -5.486 -11.835 -17.170 1.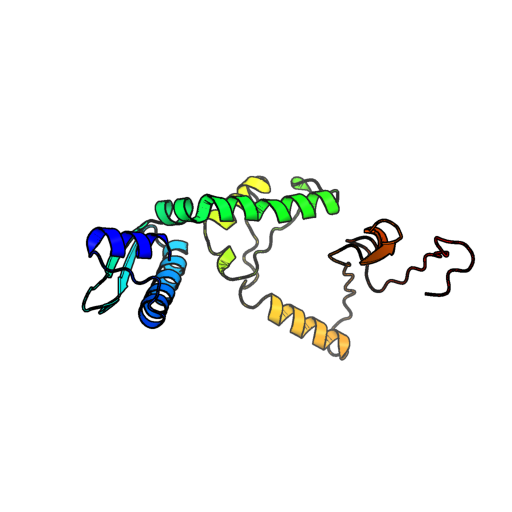00 95.56 90 ALA A C 1
ATOM 704 O O . ALA A 1 90 ? -4.564 -12.391 -16.581 1.00 95.56 90 ALA A O 1
ATOM 705 N N . LYS A 1 91 ? -6.618 -11.536 -16.527 1.00 94.31 91 LYS A N 1
ATOM 706 C CA . LYS A 1 91 ? -6.835 -11.833 -15.098 1.00 94.31 91 LYS A CA 1
ATOM 707 C C . LYS A 1 91 ? -6.691 -13.321 -14.760 1.00 94.31 91 LYS A C 1
ATOM 709 O O . LYS A 1 91 ? -6.321 -13.637 -13.636 1.00 94.31 91 LYS A O 1
ATOM 714 N N . GLY A 1 92 ? -7.037 -14.199 -15.704 1.00 94.81 92 GLY A N 1
ATOM 715 C CA . GLY A 1 92 ? -6.961 -15.652 -15.540 1.00 94.81 92 GLY A CA 1
ATOM 716 C C . GLY A 1 92 ? -5.539 -16.204 -15.601 1.00 94.81 92 GLY A C 1
ATOM 717 O O . GLY A 1 92 ? -5.306 -17.274 -15.052 1.00 94.81 92 GLY A O 1
ATOM 718 N N . ASP A 1 93 ? -4.603 -15.454 -16.187 1.00 95.94 93 ASP A N 1
ATOM 719 C CA . ASP A 1 93 ? -3.208 -15.878 -16.366 1.00 95.94 93 ASP A CA 1
ATOM 720 C C . ASP A 1 93 ? -2.377 -15.725 -15.081 1.00 95.94 93 ASP A C 1
ATOM 722 O O . ASP A 1 93 ? -1.227 -16.142 -15.020 1.00 95.94 93 ASP A O 1
ATOM 726 N N . VAL A 1 94 ? -2.929 -15.083 -14.046 1.00 96.12 94 VAL A N 1
ATOM 727 C CA . VAL A 1 94 ? -2.251 -14.910 -12.757 1.00 96.12 94 VAL A CA 1
ATOM 728 C C . VAL A 1 94 ? -2.514 -16.129 -11.899 1.00 96.12 94 VAL A C 1
ATOM 730 O O . VAL A 1 94 ? -3.631 -16.267 -11.413 1.00 96.12 94 VAL A O 1
ATOM 733 N N . ASP A 1 95 ? -1.510 -16.968 -11.654 1.00 94.50 95 ASP A N 1
ATOM 734 C CA . ASP A 1 95 ? -1.644 -18.206 -10.872 1.00 94.50 95 ASP A CA 1
ATOM 735 C C . ASP A 1 95 ? -1.875 -17.968 -9.377 1.00 94.50 95 ASP A C 1
ATOM 737 O O . ASP A 1 95 ? -2.775 -18.572 -8.788 1.00 94.50 95 ASP A O 1
ATOM 741 N N . GLU A 1 96 ? -1.138 -17.035 -8.776 1.00 94.31 96 GLU A N 1
ATOM 742 C CA . GLU A 1 96 ? -1.219 -16.716 -7.351 1.00 94.31 96 GLU A CA 1
ATOM 743 C C . GLU A 1 96 ? -1.218 -15.209 -7.089 1.00 94.31 96 GLU A C 1
ATOM 745 O O . GLU A 1 96 ? -0.618 -14.419 -7.815 1.00 94.31 96 GLU A O 1
ATOM 750 N N . VAL A 1 97 ? -1.871 -14.808 -5.995 1.00 94.75 97 VAL A N 1
ATOM 751 C CA . VAL A 1 97 ? -1.861 -13.426 -5.501 1.00 94.75 97 VAL A CA 1
ATOM 752 C C . VAL A 1 97 ? -1.210 -13.413 -4.125 1.00 94.75 97 VAL A C 1
ATOM 754 O O . VAL A 1 97 ? -1.821 -13.835 -3.147 1.00 94.75 97 VAL A O 1
ATOM 757 N N . VAL A 1 98 ? 0.019 -12.913 -4.025 1.00 94.88 98 VAL A N 1
ATOM 758 C CA . VAL A 1 98 ? 0.738 -12.791 -2.747 1.00 94.88 98 VAL A CA 1
ATOM 759 C C . VAL A 1 98 ? 0.528 -11.391 -2.169 1.00 94.88 98 VAL A C 1
ATOM 761 O O . VAL A 1 98 ? 0.723 -10.388 -2.854 1.00 94.88 98 VAL A O 1
ATOM 764 N N . LEU A 1 99 ? 0.129 -11.307 -0.897 1.00 94.56 99 LEU A N 1
ATOM 765 C CA . LEU A 1 99 ? -0.063 -10.035 -0.197 1.00 94.56 99 LEU A CA 1
ATOM 766 C C . LEU A 1 99 ? 1.165 -9.691 0.644 1.00 94.56 99 LEU A C 1
ATOM 768 O O . LEU A 1 99 ? 1.587 -10.482 1.483 1.00 94.56 99 LEU A O 1
ATOM 772 N N . VAL A 1 100 ? 1.701 -8.483 0.458 1.00 95.75 100 VAL A N 1
ATOM 773 C CA . VAL A 1 100 ? 2.861 -7.974 1.202 1.00 95.75 100 VAL A CA 1
ATOM 774 C C . VAL A 1 100 ? 2.541 -6.601 1.799 1.00 95.75 100 VAL A C 1
ATOM 776 O O . VAL A 1 100 ? 1.945 -5.747 1.142 1.00 95.75 100 VAL A O 1
ATOM 779 N N . GLY A 1 101 ? 2.940 -6.387 3.054 1.00 94.44 101 GLY A N 1
ATOM 780 C CA . GLY A 1 101 ? 2.731 -5.161 3.826 1.00 94.44 101 GLY A CA 1
ATOM 781 C C . GLY A 1 101 ? 1.453 -5.161 4.675 1.00 94.44 101 GLY A C 1
ATOM 782 O O . GLY A 1 101 ? 0.385 -5.590 4.238 1.00 94.44 101 GLY A O 1
ATOM 783 N N . GLY A 1 102 ? 1.526 -4.613 5.891 1.00 93.38 102 GLY A N 1
ATOM 784 C CA . GLY A 1 102 ? 0.446 -4.696 6.885 1.00 93.38 102 GLY A CA 1
ATOM 785 C C . GLY A 1 102 ? -0.915 -4.114 6.470 1.00 93.38 102 GLY A C 1
ATOM 786 O O . GLY A 1 102 ? -1.951 -4.587 6.938 1.00 93.38 102 GLY A O 1
ATOM 787 N N . SER A 1 103 ? -0.965 -3.136 5.556 1.00 95.00 103 SER A N 1
ATOM 788 C CA . SER A 1 103 ? -2.240 -2.594 5.043 1.00 95.00 103 SER A CA 1
ATOM 789 C C . SER A 1 103 ? -3.024 -3.593 4.182 1.00 95.00 103 SER A C 1
ATOM 791 O O . SER A 1 103 ? -4.233 -3.435 4.023 1.00 95.00 103 SER A O 1
ATOM 793 N N . THR A 1 104 ? -2.385 -4.654 3.681 1.00 94.44 104 THR A N 1
ATOM 794 C CA . THR A 1 104 ? -3.074 -5.742 2.963 1.00 94.44 104 THR A CA 1
ATOM 795 C C . THR A 1 104 ? -3.950 -6.604 3.874 1.00 94.44 104 THR A C 1
ATOM 797 O O . THR A 1 104 ? -4.783 -7.367 3.391 1.00 94.44 104 THR A O 1
ATOM 800 N N . ARG A 1 105 ? -3.826 -6.456 5.202 1.00 93.75 105 ARG A N 1
ATOM 801 C CA . ARG A 1 105 ? -4.695 -7.109 6.193 1.00 93.75 105 ARG A CA 1
ATOM 802 C C . ARG A 1 105 ? -6.105 -6.507 6.237 1.00 93.75 105 ARG A C 1
ATOM 804 O O . ARG A 1 105 ? -6.979 -7.080 6.874 1.00 93.75 105 ARG A O 1
ATOM 811 N N . ILE A 1 106 ? -6.331 -5.356 5.597 1.00 96.31 106 ILE A N 1
ATOM 812 C CA . ILE A 1 106 ? -7.650 -4.717 5.539 1.00 96.31 106 ILE A CA 1
ATOM 813 C C . ILE A 1 106 ? -8.589 -5.588 4.679 1.00 96.31 106 ILE A C 1
ATOM 815 O O . ILE A 1 106 ? -8.310 -5.765 3.489 1.00 96.31 106 ILE A O 1
ATOM 819 N N . PRO A 1 107 ? -9.733 -6.066 5.214 1.00 95.56 107 PRO A N 1
ATOM 820 C CA . PRO A 1 107 ? -10.649 -6.949 4.487 1.00 95.56 107 PRO A CA 1
ATOM 821 C C . PRO A 1 107 ? -11.109 -6.385 3.142 1.00 95.56 107 PRO A C 1
ATOM 823 O O . PRO A 1 107 ? -11.188 -7.119 2.159 1.00 95.56 107 PRO A O 1
ATOM 826 N N . LYS A 1 108 ? -11.339 -5.068 3.065 1.00 96.12 108 LYS A N 1
ATOM 827 C CA . LYS A 1 108 ? -11.751 -4.409 1.823 1.00 96.12 108 LYS A CA 1
ATOM 828 C C . LYS A 1 108 ? -10.710 -4.504 0.708 1.00 96.12 108 LYS A C 1
ATOM 830 O O . LYS A 1 108 ? -11.079 -4.676 -0.448 1.00 96.12 108 LYS A O 1
ATOM 835 N N . VAL A 1 109 ? -9.421 -4.426 1.043 1.00 95.19 109 VAL A N 1
ATOM 836 C CA . VAL A 1 109 ? -8.326 -4.560 0.065 1.00 95.19 109 VAL A CA 1
ATOM 837 C C . VAL A 1 109 ? -8.290 -5.982 -0.489 1.00 95.19 109 VAL A C 1
ATOM 839 O O . VAL A 1 109 ? -8.226 -6.168 -1.701 1.00 95.19 109 VAL A O 1
ATOM 842 N N . GLN A 1 110 ? -8.406 -6.981 0.387 1.00 94.50 110 GLN A N 1
ATOM 843 C CA . GLN A 1 110 ? -8.440 -8.389 -0.013 1.00 94.50 110 GLN A CA 1
ATOM 844 C C . GLN A 1 110 ? -9.666 -8.696 -0.872 1.00 94.50 110 GLN A C 1
ATOM 846 O O . GLN A 1 110 ? -9.545 -9.363 -1.892 1.00 94.50 110 GLN A O 1
ATOM 851 N N . GLN A 1 111 ? -10.834 -8.165 -0.498 1.00 95.12 111 GLN A N 1
ATOM 852 C CA . GLN A 1 111 ? -12.055 -8.297 -1.287 1.00 95.12 111 GLN A CA 1
ATOM 853 C C . GLN A 1 111 ? -11.872 -7.733 -2.701 1.00 95.12 111 GLN A C 1
ATOM 855 O O . GLN A 1 111 ? -12.142 -8.438 -3.661 1.00 95.12 111 GLN A O 1
ATOM 860 N N . LEU A 1 112 ? -11.353 -6.508 -2.841 1.00 95.06 112 LEU A N 1
ATOM 861 C CA . LEU A 1 112 ? -11.143 -5.890 -4.155 1.00 95.06 112 LEU A CA 1
ATOM 862 C C . LEU A 1 112 ? -10.220 -6.715 -5.062 1.00 95.06 112 LEU A C 1
ATOM 864 O O . LEU A 1 112 ? -10.471 -6.813 -6.263 1.00 95.06 112 LEU A O 1
ATOM 868 N N . LEU A 1 113 ? -9.168 -7.310 -4.496 1.00 94.31 113 LEU A N 1
ATOM 869 C CA . LEU A 1 113 ? -8.252 -8.176 -5.237 1.00 94.31 113 LEU A CA 1
ATOM 870 C C . LEU A 1 113 ? -8.915 -9.502 -5.625 1.00 94.31 113 LEU A C 1
ATOM 872 O O . LEU A 1 113 ? -8.820 -9.899 -6.784 1.00 94.31 113 LEU A O 1
ATOM 876 N N . ARG A 1 114 ? -9.643 -10.143 -4.702 1.00 94.75 114 ARG A N 1
ATOM 877 C CA . ARG A 1 114 ? -10.414 -11.361 -4.994 1.00 94.75 114 ARG A CA 1
ATOM 878 C C . ARG A 1 114 ? -11.430 -11.131 -6.103 1.00 94.75 114 ARG A C 1
ATOM 880 O O . ARG A 1 114 ? -11.442 -11.878 -7.074 1.00 94.75 114 ARG A O 1
ATOM 887 N N . ASP A 1 115 ? -12.222 -10.067 -6.002 1.00 94.88 115 ASP A N 1
ATOM 888 C CA . ASP A 1 115 ? -13.226 -9.712 -7.006 1.00 94.88 115 ASP A CA 1
ATOM 889 C C . ASP A 1 115 ? -12.568 -9.464 -8.376 1.00 94.88 115 ASP A C 1
ATOM 891 O O . ASP A 1 115 ? -13.093 -9.852 -9.421 1.00 94.88 115 ASP A O 1
ATOM 895 N N . TYR A 1 116 ? -11.384 -8.841 -8.393 1.00 95.25 116 TYR A N 1
ATOM 896 C CA . TYR A 1 116 ? -10.660 -8.561 -9.630 1.00 95.25 116 TYR A CA 1
ATOM 897 C C . TYR A 1 116 ? -10.098 -9.818 -10.303 1.00 95.25 116 TYR A C 1
ATOM 899 O O . TYR A 1 116 ? -10.192 -9.918 -11.529 1.00 95.25 116 TYR A O 1
ATOM 907 N N . PHE A 1 117 ? -9.559 -10.759 -9.523 1.00 95.88 117 PHE A N 1
ATOM 908 C CA . PHE A 1 117 ? -8.953 -12.014 -9.988 1.00 95.88 117 PHE A CA 1
ATOM 909 C C . PHE A 1 117 ? -9.926 -13.209 -9.958 1.00 95.88 117 PHE A C 1
ATOM 911 O O . PHE A 1 117 ? -9.505 -14.355 -9.830 1.00 95.88 117 PHE A O 1
ATOM 918 N N . GLY A 1 118 ? -11.236 -12.961 -10.077 1.00 93.19 118 GLY A N 1
ATOM 919 C CA . GLY A 1 118 ? -12.231 -14.022 -10.279 1.00 93.19 118 GLY A CA 1
ATOM 920 C C . GLY A 1 118 ? -12.443 -14.938 -9.071 1.00 93.19 118 GLY A C 1
ATOM 921 O O . GLY A 1 118 ? -12.663 -16.131 -9.237 1.00 93.19 118 GLY A O 1
ATOM 922 N N . GLY A 1 119 ? -12.351 -14.397 -7.856 1.00 93.94 119 GLY A N 1
ATOM 923 C CA . GLY A 1 119 ? -12.522 -15.146 -6.609 1.00 93.94 119 GLY A CA 1
ATOM 924 C C . GLY A 1 119 ? -11.261 -15.866 -6.127 1.00 93.94 119 GLY A C 1
ATOM 925 O O . GLY A 1 119 ? -11.321 -16.579 -5.129 1.00 93.94 119 GLY A O 1
ATOM 926 N N . LYS A 1 120 ? -10.116 -15.673 -6.794 1.00 93.81 120 LYS A N 1
ATOM 927 C CA . LYS A 1 120 ? -8.834 -16.258 -6.385 1.00 93.81 120 LYS A CA 1
ATOM 928 C C . LYS A 1 120 ? -8.429 -15.787 -4.987 1.00 93.81 120 LYS A C 1
ATOM 930 O O . LYS A 1 120 ? -8.215 -14.595 -4.771 1.00 93.81 120 LYS A O 1
ATOM 935 N N . GLU A 1 121 ? -8.313 -16.722 -4.046 1.00 93.12 121 GLU A N 1
ATOM 936 C CA . GLU A 1 121 ? -7.895 -16.424 -2.675 1.00 93.12 121 GLU A CA 1
ATOM 937 C C . GLU A 1 121 ? -6.403 -16.055 -2.623 1.00 93.12 121 GLU A C 1
ATOM 939 O O . GLU A 1 121 ? -5.578 -16.769 -3.199 1.00 93.12 121 GLU A O 1
ATOM 944 N N . PRO A 1 122 ? -6.024 -14.966 -1.928 1.00 92.00 122 PRO A N 1
ATOM 945 C CA . PRO A 1 122 ? -4.623 -14.608 -1.794 1.00 92.00 122 PRO A CA 1
ATOM 946 C C . PRO A 1 122 ? -3.825 -15.648 -1.000 1.00 92.00 122 PRO A C 1
ATOM 948 O O . PRO A 1 122 ? -4.305 -16.202 -0.006 1.00 92.00 122 PRO A O 1
ATOM 951 N N . HIS A 1 123 ? -2.579 -15.869 -1.411 1.00 91.06 123 HIS A N 1
ATOM 952 C CA . HIS A 1 123 ? -1.662 -16.817 -0.796 1.00 91.06 123 HIS A CA 1
ATOM 953 C C . HIS A 1 123 ? -1.330 -16.409 0.649 1.00 91.06 123 HIS A C 1
ATOM 955 O O . HIS A 1 123 ? -0.979 -15.260 0.928 1.00 91.06 123 HIS A O 1
ATOM 961 N N . LYS A 1 124 ? -1.427 -17.371 1.576 1.00 84.12 124 LYS A N 1
ATOM 962 C CA . LYS A 1 124 ? -1.237 -17.163 3.026 1.00 84.12 124 LYS A CA 1
ATOM 963 C C . LYS A 1 124 ? 0.073 -17.729 3.575 1.00 84.12 124 LYS A C 1
ATOM 965 O O . LYS A 1 124 ? 0.355 -17.536 4.751 1.00 84.12 124 LYS A O 1
ATOM 970 N N . GLY A 1 125 ? 0.868 -18.418 2.757 1.00 86.25 125 GLY A N 1
ATOM 971 C CA . GLY A 1 125 ? 2.122 -19.041 3.198 1.00 86.25 125 GLY A CA 1
ATOM 972 C C . GLY A 1 125 ? 3.287 -18.066 3.398 1.00 86.25 125 GLY A C 1
ATOM 973 O O . GLY A 1 125 ? 4.385 -18.501 3.719 1.00 86.25 125 GLY A O 1
ATOM 974 N N . VAL A 1 126 ? 3.075 -16.760 3.206 1.00 87.75 126 VAL A N 1
ATOM 975 C CA . VAL A 1 126 ? 4.106 -15.727 3.360 1.00 87.75 126 VAL A CA 1
ATOM 976 C C . VAL A 1 126 ? 3.676 -14.743 4.443 1.00 87.75 126 VAL A C 1
ATOM 978 O O . VAL A 1 126 ? 2.555 -14.233 4.412 1.00 87.75 126 VAL A O 1
ATOM 981 N N . ASN A 1 127 ? 4.569 -14.448 5.392 1.00 91.12 127 ASN A N 1
ATOM 982 C CA . ASN A 1 127 ? 4.333 -13.390 6.369 1.00 91.12 127 ASN A CA 1
ATOM 983 C C . ASN A 1 127 ? 4.446 -12.015 5.677 1.00 91.12 127 ASN A C 1
ATOM 985 O O . ASN A 1 127 ? 5.542 -11.649 5.242 1.00 91.12 127 ASN A O 1
ATOM 989 N N . PRO A 1 128 ? 3.358 -11.225 5.584 1.00 91.25 128 PRO A N 1
ATOM 990 C CA . PRO A 1 128 ? 3.355 -9.978 4.822 1.00 91.25 128 PRO A CA 1
ATOM 991 C C . PRO A 1 128 ? 4.288 -8.908 5.398 1.00 91.25 128 PRO A C 1
ATOM 993 O O . PRO A 1 128 ? 4.661 -7.995 4.664 1.00 91.25 128 PRO A O 1
ATOM 996 N N . ASP A 1 129 ? 4.644 -8.991 6.683 1.00 92.88 129 ASP A N 1
ATOM 997 C CA . ASP A 1 129 ? 5.486 -7.991 7.348 1.00 92.88 129 ASP A CA 1
ATOM 998 C C . ASP A 1 129 ? 6.990 -8.309 7.217 1.00 92.88 129 ASP A C 1
ATOM 1000 O O . ASP A 1 129 ? 7.823 -7.416 7.345 1.00 92.88 129 ASP A O 1
ATOM 1004 N N . GLU A 1 130 ? 7.342 -9.558 6.895 1.00 94.19 130 GLU A N 1
ATOM 1005 C CA . GLU A 1 130 ? 8.732 -10.041 6.830 1.00 94.19 130 GLU A CA 1
ATOM 1006 C C . GLU A 1 130 ? 9.182 -10.399 5.409 1.00 94.19 130 GLU A C 1
ATOM 1008 O O . GLU A 1 130 ? 10.382 -10.443 5.146 1.00 94.19 130 GLU A O 1
ATOM 1013 N N . ALA A 1 131 ? 8.244 -10.608 4.476 1.00 93.94 131 ALA A N 1
ATOM 1014 C CA . ALA A 1 131 ? 8.516 -11.087 3.118 1.00 93.94 131 ALA A CA 1
ATOM 1015 C C . ALA A 1 131 ? 9.635 -10.314 2.399 1.00 93.94 131 ALA A C 1
ATOM 1017 O O . ALA A 1 131 ? 10.508 -10.910 1.772 1.00 93.94 131 ALA A O 1
ATOM 1018 N N . VAL A 1 132 ? 9.623 -8.981 2.519 1.00 95.62 132 VAL A N 1
ATOM 1019 C CA . VAL A 1 132 ? 10.610 -8.104 1.870 1.00 95.62 132 VAL A CA 1
ATOM 1020 C C . VAL A 1 132 ? 11.996 -8.281 2.488 1.00 95.62 132 VAL A C 1
ATOM 1022 O O . VAL A 1 132 ? 12.976 -8.438 1.763 1.00 95.62 132 VAL A O 1
ATOM 1025 N N . ALA A 1 133 ? 12.085 -8.285 3.822 1.00 96.38 133 ALA A N 1
ATOM 1026 C CA . ALA A 1 133 ? 13.352 -8.459 4.529 1.00 96.38 133 ALA A CA 1
ATOM 1027 C C . ALA A 1 133 ? 13.944 -9.852 4.274 1.00 96.38 133 ALA A C 1
ATOM 1029 O O . ALA A 1 133 ? 15.143 -9.984 4.037 1.00 96.38 133 ALA A O 1
ATOM 1030 N N . TYR A 1 134 ? 13.087 -10.874 4.249 1.00 93.94 134 TYR A N 1
ATOM 1031 C CA . TYR A 1 134 ? 13.471 -12.237 3.913 1.00 93.94 134 TYR A CA 1
ATOM 1032 C C . TYR A 1 134 ? 14.051 -12.328 2.494 1.00 93.94 134 TYR A C 1
ATOM 1034 O O . TYR A 1 134 ? 15.161 -12.826 2.316 1.00 93.94 134 TYR A O 1
ATOM 1042 N N . GLY A 1 135 ? 13.354 -11.781 1.490 1.00 92.31 135 GLY A N 1
ATOM 1043 C CA . GLY A 1 135 ? 13.838 -11.761 0.105 1.00 92.31 135 GLY A CA 1
ATOM 1044 C C . GLY A 1 135 ? 15.171 -11.021 -0.054 1.00 92.31 135 GLY A C 1
ATOM 1045 O O . GLY A 1 135 ? 16.063 -11.501 -0.751 1.00 92.31 135 GLY A O 1
ATOM 1046 N N . ALA A 1 136 ? 15.350 -9.899 0.650 1.00 94.06 136 ALA A N 1
ATOM 1047 C CA . ALA A 1 136 ? 16.610 -9.156 0.650 1.00 94.06 136 ALA A CA 1
ATOM 1048 C C . ALA A 1 136 ? 17.772 -9.964 1.256 1.00 94.06 136 ALA A C 1
ATOM 1050 O O . ALA A 1 136 ? 18.875 -9.955 0.709 1.00 94.06 136 ALA A O 1
ATOM 1051 N N . ALA A 1 137 ? 17.530 -10.692 2.351 1.00 93.38 137 ALA A N 1
ATOM 1052 C CA . ALA A 1 137 ? 18.535 -11.556 2.968 1.00 93.38 137 ALA A CA 1
ATOM 1053 C C . ALA A 1 137 ? 18.942 -12.716 2.044 1.00 93.38 137 ALA A C 1
ATOM 1055 O O . ALA A 1 137 ? 20.133 -12.993 1.897 1.00 93.38 137 ALA A O 1
ATOM 1056 N N . VAL A 1 138 ? 17.971 -13.343 1.367 1.00 91.94 138 VAL A N 1
ATOM 1057 C CA . VAL A 1 138 ? 18.232 -14.380 0.355 1.00 91.94 138 VAL A CA 1
ATOM 1058 C C . VAL A 1 138 ? 19.082 -13.818 -0.786 1.00 91.94 138 VAL A C 1
ATOM 1060 O O . VAL A 1 138 ? 20.106 -14.409 -1.126 1.00 91.94 138 VAL A O 1
ATOM 1063 N N . GLN A 1 139 ? 18.725 -12.646 -1.323 1.00 91.62 139 GLN A N 1
ATOM 1064 C CA . GLN A 1 139 ? 19.494 -12.004 -2.391 1.00 91.62 139 GLN A CA 1
ATOM 1065 C C . GLN A 1 139 ? 20.929 -11.671 -1.954 1.00 91.62 139 GLN A C 1
ATOM 1067 O O . GLN A 1 139 ? 21.869 -11.895 -2.713 1.00 91.62 139 GLN A O 1
ATOM 1072 N N . GLY A 1 140 ? 21.121 -11.186 -0.724 1.00 92.75 140 GLY A N 1
ATOM 1073 C CA . GLY A 1 140 ? 22.453 -10.942 -0.163 1.00 92.75 140 GLY A CA 1
ATOM 1074 C C . GLY A 1 140 ? 23.298 -12.216 -0.052 1.00 92.75 140 GLY A C 1
ATOM 1075 O O . GLY A 1 140 ? 24.481 -12.198 -0.390 1.00 92.75 140 GLY A O 1
ATOM 1076 N N . GLY A 1 141 ? 22.684 -13.334 0.352 1.00 92.25 141 GLY A N 1
ATOM 1077 C CA . GLY A 1 141 ? 23.335 -14.646 0.383 1.00 92.25 141 GLY A CA 1
ATOM 1078 C C . GLY A 1 141 ? 23.776 -15.127 -1.003 1.00 92.25 141 GLY A C 1
ATOM 1079 O O . GLY A 1 141 ? 24.883 -15.644 -1.141 1.00 92.25 141 GLY A O 1
ATOM 1080 N N . ILE A 1 142 ? 22.961 -14.890 -2.037 1.00 90.38 142 ILE A N 1
ATOM 1081 C CA . ILE A 1 142 ? 23.305 -15.213 -3.433 1.00 90.38 142 ILE A CA 1
ATOM 1082 C C . ILE A 1 142 ? 24.503 -14.382 -3.901 1.00 90.38 142 ILE A C 1
ATOM 1084 O O . ILE A 1 142 ? 25.461 -14.943 -4.423 1.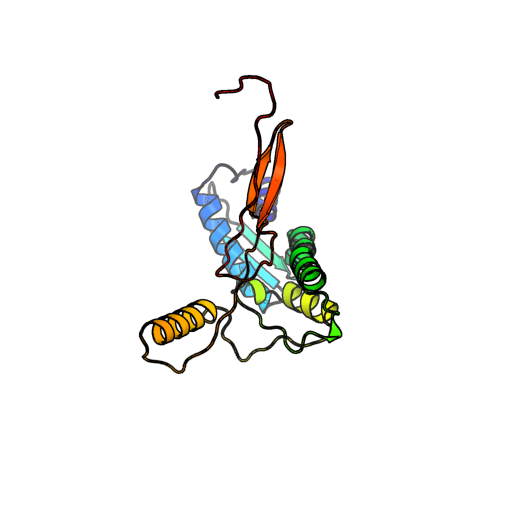00 90.38 142 ILE A O 1
ATOM 1088 N N . VAL A 1 143 ? 24.499 -13.063 -3.667 1.00 88.81 143 VAL A N 1
ATOM 1089 C CA . VAL A 1 143 ? 25.617 -12.183 -4.068 1.00 88.81 143 VAL A CA 1
ATOM 1090 C C . VAL A 1 143 ? 26.926 -12.566 -3.367 1.00 88.81 143 VAL A C 1
ATOM 1092 O O . VAL A 1 143 ? 27.998 -12.415 -3.948 1.00 88.81 143 VAL A O 1
ATOM 1095 N N . ARG A 1 144 ? 26.855 -13.085 -2.135 1.00 90.75 144 ARG A N 1
ATOM 1096 C CA . ARG A 1 144 ? 28.025 -13.576 -1.390 1.00 90.75 144 ARG A CA 1
ATOM 1097 C C . ARG A 1 144 ? 28.505 -14.966 -1.838 1.00 90.75 144 ARG A C 1
ATOM 1099 O O . ARG A 1 144 ? 29.644 -15.317 -1.545 1.00 90.75 144 ARG A O 1
ATOM 1106 N N . GLY A 1 145 ? 27.671 -15.733 -2.541 1.00 87.38 145 GLY A N 1
ATOM 1107 C CA . GLY A 1 145 ? 27.952 -17.119 -2.934 1.00 87.38 145 GLY A CA 1
ATOM 1108 C C . GLY A 1 145 ? 27.589 -18.172 -1.877 1.00 87.38 145 GLY A C 1
ATOM 1109 O O . GLY A 1 145 ? 27.984 -19.325 -2.010 1.00 87.38 145 GLY A O 1
ATOM 1110 N N . ASP A 1 146 ? 26.832 -17.802 -0.837 1.00 84.50 146 ASP A N 1
ATOM 1111 C CA . ASP A 1 146 ? 26.424 -18.704 0.256 1.00 84.50 146 ASP A CA 1
ATOM 1112 C C . ASP A 1 146 ? 25.147 -19.512 -0.073 1.00 84.50 146 ASP A C 1
ATOM 1114 O O . ASP A 1 146 ? 24.763 -20.416 0.672 1.00 84.50 146 ASP A O 1
ATOM 1118 N N . ALA A 1 147 ? 24.449 -19.172 -1.161 1.00 78.44 147 ALA A N 1
ATOM 1119 C CA . ALA A 1 147 ? 23.162 -19.749 -1.547 1.00 78.44 147 ALA A CA 1
ATOM 1120 C C . ALA A 1 147 ? 23.154 -20.201 -3.015 1.00 78.44 147 ALA A C 1
ATOM 1122 O O . ALA A 1 147 ? 23.969 -19.756 -3.820 1.00 78.44 147 ALA A O 1
ATOM 1123 N N . LYS A 1 148 ? 22.208 -21.085 -3.368 1.00 78.44 148 LYS A N 1
ATOM 1124 C CA . LYS A 1 148 ? 22.009 -21.533 -4.757 1.00 78.44 148 LYS A CA 1
ATOM 1125 C C . LYS A 1 148 ? 21.780 -20.334 -5.676 1.00 78.44 148 LYS A C 1
ATOM 1127 O O . LYS A 1 148 ? 21.000 -19.446 -5.339 1.00 78.44 148 LYS A O 1
ATOM 1132 N N . GLU A 1 149 ? 22.407 -20.361 -6.849 1.00 75.81 149 GLU A N 1
ATOM 1133 C CA . GLU A 1 149 ? 22.220 -19.330 -7.865 1.00 75.81 149 GLU A CA 1
ATOM 1134 C C . GLU A 1 149 ? 20.756 -19.282 -8.316 1.00 75.81 149 GLU A C 1
ATOM 1136 O O . GLU A 1 149 ? 20.219 -20.234 -8.885 1.00 75.81 149 GLU A O 1
ATOM 1141 N N . VAL A 1 150 ? 20.109 -18.150 -8.044 1.00 80.69 150 VAL A N 1
ATOM 1142 C CA . VAL A 1 150 ? 18.811 -17.783 -8.608 1.00 80.69 150 VAL A CA 1
ATOM 1143 C C . VAL A 1 150 ? 19.049 -16.596 -9.525 1.00 80.69 150 VAL A C 1
ATOM 1145 O O . VAL A 1 150 ? 19.662 -15.605 -9.127 1.00 80.69 150 VAL A O 1
ATOM 1148 N N . VAL A 1 151 ? 18.562 -16.690 -10.760 1.00 83.50 151 VAL A N 1
ATOM 1149 C CA . VAL A 1 151 ? 18.614 -15.573 -11.703 1.00 83.50 151 VAL A CA 1
ATOM 1150 C C . VAL A 1 151 ? 17.433 -14.652 -11.422 1.00 83.50 151 VAL A C 1
ATOM 1152 O O . VAL A 1 151 ? 16.279 -15.053 -11.566 1.00 83.50 151 VAL A O 1
ATOM 1155 N N . VAL A 1 152 ? 17.726 -13.413 -11.033 1.00 86.62 152 VAL A N 1
ATOM 1156 C CA . VAL A 1 152 ? 16.724 -12.358 -10.850 1.00 86.62 152 VAL A CA 1
ATOM 1157 C C . VAL A 1 152 ? 16.812 -11.400 -12.030 1.00 86.62 152 VAL A C 1
ATOM 1159 O O . VAL A 1 152 ? 17.849 -10.778 -12.256 1.00 86.62 152 VAL A O 1
ATOM 1162 N N . LEU A 1 153 ? 15.719 -11.289 -12.783 1.00 89.94 153 LEU A N 1
ATOM 1163 C CA . LEU A 1 153 ? 15.555 -10.304 -13.848 1.00 89.94 153 LEU A CA 1
ATOM 1164 C C . LEU A 1 153 ? 14.528 -9.275 -13.388 1.00 89.94 153 LEU A C 1
ATOM 1166 O O . LEU A 1 153 ? 13.378 -9.620 -13.127 1.00 89.94 153 LEU A O 1
ATOM 1170 N N . ASP A 1 154 ? 14.958 -8.024 -13.295 1.00 94.94 154 ASP A N 1
ATOM 1171 C CA . ASP A 1 154 ? 14.113 -6.900 -12.893 1.00 94.94 154 ASP A CA 1
ATOM 1172 C C . ASP A 1 154 ? 13.991 -5.892 -14.046 1.00 94.94 154 ASP A C 1
ATOM 1174 O O . ASP A 1 154 ? 14.656 -6.038 -15.075 1.00 94.94 154 ASP A O 1
ATOM 1178 N N . VAL A 1 155 ? 13.141 -4.875 -13.910 1.00 96.94 155 VAL A N 1
ATOM 1179 C CA . VAL A 1 155 ? 12.850 -3.888 -14.958 1.00 96.94 155 VAL A CA 1
ATOM 1180 C C . VAL A 1 155 ? 12.887 -2.443 -14.450 1.00 96.94 155 VAL A C 1
ATOM 1182 O O . VAL A 1 155 ? 12.702 -2.161 -13.269 1.00 96.94 155 VAL A O 1
ATOM 1185 N N . THR A 1 156 ? 13.066 -1.475 -15.352 1.00 96.44 156 THR A N 1
ATOM 1186 C CA . THR A 1 156 ? 12.935 -0.048 -15.010 1.00 96.44 156 THR A CA 1
ATOM 1187 C C . THR A 1 156 ? 11.466 0.333 -14.741 1.00 96.44 156 THR A C 1
ATOM 1189 O O . THR A 1 156 ? 10.609 0.113 -15.596 1.00 96.44 156 THR A O 1
ATOM 1192 N N . PRO A 1 157 ? 11.110 0.971 -13.609 1.00 95.06 157 PRO A N 1
ATOM 1193 C CA . PRO A 1 157 ? 9.701 1.263 -13.299 1.00 95.06 157 PRO A CA 1
ATOM 1194 C C . PRO A 1 157 ? 9.120 2.419 -14.134 1.00 95.06 157 PRO A C 1
ATOM 1196 O O . PRO A 1 157 ? 7.910 2.485 -14.392 1.00 95.06 157 PRO A O 1
ATOM 1199 N N . LEU A 1 158 ? 9.985 3.342 -14.565 1.00 96.25 158 LEU A N 1
ATOM 1200 C CA . LEU A 1 158 ? 9.648 4.546 -15.318 1.00 96.25 158 LEU A CA 1
ATOM 1201 C C . LEU A 1 158 ? 10.515 4.658 -16.570 1.00 96.25 158 LEU A C 1
ATOM 1203 O O . LEU A 1 158 ? 11.623 4.128 -16.632 1.00 96.25 158 LEU A O 1
ATOM 1207 N N . THR A 1 159 ? 9.989 5.371 -17.564 1.00 96.38 159 THR A N 1
ATOM 1208 C CA . THR A 1 159 ? 10.734 5.684 -18.776 1.00 96.38 159 THR A CA 1
ATOM 1209 C C . THR A 1 159 ? 11.790 6.726 -18.442 1.00 96.38 159 THR A C 1
ATOM 1211 O O . THR A 1 159 ? 11.467 7.787 -17.915 1.00 96.38 159 THR A O 1
ATOM 1214 N N . LEU A 1 160 ? 13.041 6.426 -18.765 1.00 97.06 160 LEU A N 1
ATOM 1215 C CA . LEU A 1 160 ? 14.161 7.347 -18.664 1.00 97.06 160 LEU A CA 1
ATOM 1216 C C . LEU A 1 160 ? 14.361 8.017 -20.020 1.00 97.06 160 LEU A C 1
ATOM 1218 O O . LEU A 1 160 ? 14.334 7.364 -21.067 1.00 97.06 160 LEU A O 1
ATOM 1222 N N . GLY A 1 161 ? 14.562 9.323 -20.011 1.00 96.12 161 GLY A N 1
ATOM 1223 C CA . GLY A 1 161 ? 14.715 10.125 -21.214 1.00 96.12 161 GLY A CA 1
ATOM 1224 C C . GLY A 1 161 ? 15.338 11.470 -20.894 1.00 96.12 161 GLY A C 1
ATOM 1225 O O . GLY A 1 161 ? 15.624 11.760 -19.734 1.00 96.12 161 GLY A O 1
ATOM 1226 N N . ILE A 1 162 ? 15.539 12.270 -21.931 1.00 94.88 162 ILE A N 1
ATOM 1227 C CA . ILE A 1 162 ? 16.051 13.634 -21.815 1.00 94.88 162 ILE A CA 1
ATOM 1228 C C . ILE A 1 162 ? 15.025 14.619 -22.357 1.00 94.88 162 ILE A C 1
ATOM 1230 O O . ILE A 1 162 ? 14.178 14.260 -23.176 1.00 94.88 162 ILE A O 1
ATOM 1234 N N . GLU A 1 163 ? 15.105 15.861 -21.907 1.00 95.06 163 GLU A N 1
ATOM 1235 C CA . GLU A 1 163 ? 14.366 16.957 -22.517 1.00 95.06 163 GLU A CA 1
ATOM 1236 C C . GLU A 1 163 ? 14.988 17.317 -23.875 1.00 95.06 163 GLU A C 1
ATOM 1238 O O . GLU A 1 163 ? 16.205 17.280 -24.052 1.00 95.06 163 GLU A O 1
ATOM 1243 N N . THR A 1 164 ? 14.140 17.629 -24.848 1.00 92.06 164 THR A N 1
ATOM 1244 C CA . TH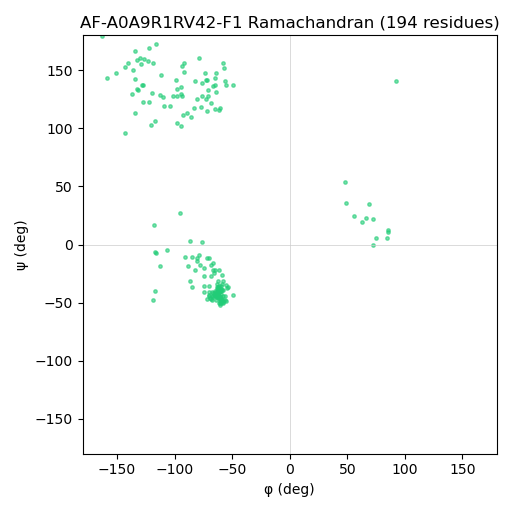R A 1 164 ? 14.526 18.109 -26.180 1.00 92.06 164 THR A CA 1
ATOM 1245 C C . THR A 1 164 ? 13.890 19.467 -26.450 1.00 92.06 164 THR A C 1
ATOM 1247 O O . THR A 1 164 ? 13.029 19.917 -25.689 1.00 92.06 164 THR A O 1
ATOM 1250 N N . ALA A 1 165 ? 14.322 20.134 -27.524 1.00 87.50 165 ALA A N 1
ATOM 1251 C CA . ALA A 1 165 ? 13.804 21.444 -27.906 1.00 87.50 165 ALA A CA 1
ATOM 1252 C C . ALA A 1 165 ? 12.264 21.468 -27.928 1.00 87.50 165 ALA A C 1
ATOM 1254 O O . ALA A 1 165 ? 11.616 20.529 -28.392 1.00 87.50 165 ALA A O 1
ATOM 1255 N N . GLY A 1 166 ? 11.685 22.544 -27.390 1.00 87.75 166 GLY A N 1
ATOM 1256 C CA . GLY A 1 166 ? 10.238 22.666 -27.194 1.00 87.75 166 GLY A CA 1
ATOM 1257 C C . GLY A 1 166 ? 9.709 22.055 -25.891 1.00 87.75 166 GLY A C 1
ATOM 1258 O O . GLY A 1 166 ? 8.496 21.936 -25.740 1.00 87.75 166 GLY A O 1
ATOM 1259 N N . GLY A 1 167 ? 10.582 21.666 -24.954 1.00 91.56 167 GLY A N 1
ATOM 1260 C CA . GLY A 1 167 ? 10.181 21.148 -23.639 1.00 91.56 167 GLY A CA 1
ATOM 1261 C C . GLY A 1 167 ? 9.583 19.741 -23.687 1.00 91.56 167 GLY A C 1
ATOM 1262 O O . GLY A 1 167 ? 8.820 19.345 -22.805 1.00 91.56 167 GLY A O 1
ATOM 1263 N N . VAL A 1 168 ? 9.884 18.982 -24.746 1.00 93.50 168 VAL A N 1
ATOM 1264 C CA . VAL A 1 168 ? 9.332 17.642 -24.973 1.00 93.50 168 VAL A CA 1
ATOM 1265 C C . VAL A 1 168 ? 10.327 16.584 -24.507 1.00 93.50 168 VAL A C 1
ATOM 1267 O O . VAL A 1 168 ? 11.510 16.632 -24.843 1.00 93.50 168 VAL A O 1
ATOM 1270 N N . MET A 1 169 ? 9.851 15.583 -23.765 1.00 94.94 169 MET A N 1
ATOM 1271 C CA . MET A 1 169 ? 10.680 14.461 -23.326 1.00 94.94 169 MET A CA 1
ATOM 1272 C C . MET A 1 169 ? 10.922 13.463 -24.468 1.00 94.94 169 MET A C 1
ATOM 1274 O O . MET A 1 169 ? 10.001 12.791 -24.937 1.00 94.94 169 MET A O 1
ATOM 1278 N N . ALA A 1 170 ? 12.185 13.273 -24.847 1.00 94.12 170 ALA A N 1
ATOM 1279 C CA . ALA A 1 170 ? 12.614 12.170 -25.692 1.00 94.12 170 ALA A CA 1
ATOM 1280 C C . ALA A 1 170 ? 12.983 10.951 -24.838 1.00 94.12 170 ALA A C 1
ATOM 1282 O O . ALA A 1 170 ? 13.981 10.936 -24.118 1.00 94.12 170 ALA A O 1
ATOM 1283 N N . SER A 1 171 ? 12.190 9.888 -24.961 1.00 94.94 171 SER A N 1
ATOM 1284 C CA . SER A 1 171 ? 12.440 8.613 -24.277 1.00 94.94 171 SER A CA 1
ATOM 1285 C C . SER A 1 171 ? 13.715 7.927 -24.797 1.00 94.94 171 SER A C 1
ATOM 1287 O O . SER A 1 171 ? 13.934 7.865 -26.011 1.00 94.94 171 SER A O 1
ATOM 1289 N N . VAL A 1 172 ? 14.530 7.390 -23.881 1.00 95.88 172 VAL A N 1
ATOM 1290 C CA . VAL A 1 172 ? 15.788 6.670 -24.166 1.00 95.88 172 VAL A CA 1
ATOM 1291 C C . VAL A 1 172 ? 15.725 5.222 -23.669 1.00 95.88 172 VAL A C 1
ATOM 1293 O O . VAL A 1 172 ? 16.030 4.303 -24.426 1.00 95.88 172 VAL A O 1
ATOM 1296 N N . ILE A 1 173 ? 15.289 5.000 -22.426 1.00 97.19 173 ILE A N 1
ATOM 1297 C CA . ILE A 1 173 ? 15.030 3.668 -21.863 1.00 97.19 173 ILE A CA 1
ATOM 1298 C C . ILE A 1 173 ? 13.557 3.629 -21.453 1.00 97.19 173 ILE A C 1
ATOM 1300 O O . ILE A 1 173 ? 13.205 4.221 -20.435 1.00 97.19 173 ILE A O 1
ATOM 1304 N N . PRO A 1 174 ? 12.676 2.978 -22.229 1.00 95.56 174 PRO A N 1
ATOM 1305 C CA . PRO A 1 174 ? 11.272 2.828 -21.864 1.00 95.56 174 PRO A CA 1
ATOM 1306 C C . PRO A 1 174 ? 11.103 2.144 -20.505 1.00 95.56 174 PRO A C 1
ATOM 1308 O O . PRO A 1 174 ? 11.935 1.328 -20.103 1.00 95.56 174 PRO A O 1
ATOM 1311 N N . ARG A 1 175 ? 10.009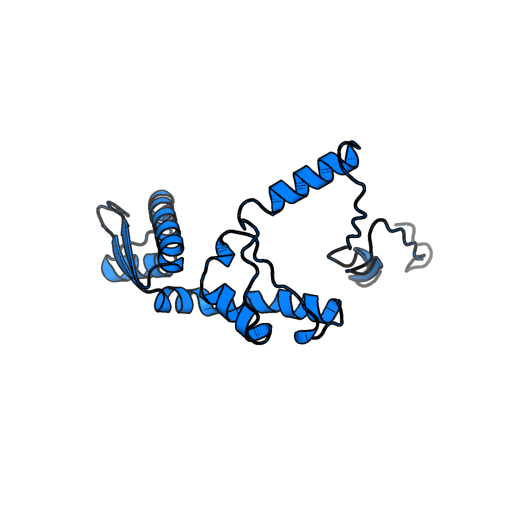 2.442 -19.802 1.00 95.81 175 ARG A N 1
ATOM 1312 C CA . ARG A 1 175 ? 9.609 1.656 -18.629 1.00 95.81 175 ARG A CA 1
ATOM 1313 C C . ARG A 1 175 ? 9.401 0.186 -18.989 1.00 95.81 175 ARG A C 1
ATOM 1315 O O . ARG A 1 175 ? 9.087 -0.135 -20.131 1.00 95.81 175 ARG A O 1
ATOM 1322 N N . ASN A 1 176 ? 9.530 -0.672 -17.990 1.00 96.12 176 ASN A N 1
ATOM 1323 C CA . ASN A 1 176 ? 9.505 -2.126 -18.087 1.00 96.12 176 ASN A CA 1
ATOM 1324 C C . ASN A 1 176 ? 10.650 -2.704 -18.946 1.00 96.12 176 ASN A C 1
ATOM 1326 O O . ASN A 1 176 ? 10.569 -3.847 -19.386 1.00 96.12 176 ASN A O 1
ATOM 1330 N N . THR A 1 177 ? 11.732 -1.944 -19.182 1.00 96.44 177 THR A N 1
ATOM 1331 C CA . THR A 1 177 ? 12.932 -2.484 -19.846 1.00 96.44 177 THR A CA 1
ATOM 1332 C C . THR A 1 177 ? 13.716 -3.341 -18.846 1.00 96.44 177 THR A C 1
ATOM 1334 O O . THR A 1 177 ? 14.037 -2.815 -17.777 1.00 96.44 177 THR A O 1
ATOM 1337 N N . PRO A 1 178 ? 14.073 -4.600 -19.173 1.00 96.31 178 PRO A N 1
ATOM 1338 C CA . PRO A 1 178 ? 14.887 -5.452 -18.305 1.00 96.31 178 PRO A CA 1
ATOM 1339 C C . PRO A 1 178 ? 16.226 -4.813 -17.937 1.00 96.31 178 PRO A C 1
ATOM 1341 O O . PRO A 1 178 ? 16.857 -4.186 -18.788 1.00 96.31 178 PRO A O 1
ATOM 1344 N N . ILE A 1 179 ? 16.664 -4.983 -16.690 1.00 95.75 179 ILE A N 1
ATOM 1345 C CA . ILE A 1 179 ? 17.960 -4.523 -16.187 1.00 95.75 179 ILE A CA 1
ATOM 1346 C C . ILE A 1 179 ? 18.883 -5.710 -15.864 1.00 95.75 179 ILE A C 1
ATOM 1348 O O . ILE A 1 179 ? 18.401 -6.751 -15.418 1.00 95.75 179 ILE A O 1
ATOM 1352 N N . PRO A 1 180 ? 20.207 -5.565 -16.074 1.00 94.50 180 PRO A N 1
ATOM 1353 C CA . PRO A 1 180 ? 20.913 -4.367 -16.552 1.00 94.50 180 PRO A CA 1
ATOM 1354 C C . PRO A 1 180 ? 20.701 -4.089 -18.054 1.00 94.50 180 PRO A C 1
ATOM 1356 O O . PRO A 1 180 ? 20.577 -5.005 -18.859 1.00 94.50 180 PRO A O 1
ATOM 1359 N N . THR A 1 181 ? 20.685 -2.810 -18.453 1.00 95.88 181 THR A N 1
ATOM 1360 C CA . THR A 1 181 ? 20.521 -2.401 -19.862 1.00 95.88 181 THR A CA 1
ATOM 1361 C C . THR A 1 181 ? 21.357 -1.178 -20.219 1.00 95.88 181 THR A C 1
ATOM 1363 O O . THR A 1 181 ? 21.639 -0.330 -19.373 1.00 95.88 181 THR A O 1
ATOM 1366 N N . LYS A 1 182 ? 21.725 -1.067 -21.499 1.00 96.00 182 LYS A N 1
ATOM 1367 C CA . LYS A 1 182 ? 22.381 0.103 -22.094 1.00 96.00 182 LYS A CA 1
ATOM 1368 C C . LYS A 1 182 ? 21.656 0.476 -23.388 1.00 96.00 182 LYS A C 1
ATOM 1370 O O . LYS A 1 182 ? 21.371 -0.380 -24.231 1.00 96.00 182 LYS A O 1
ATOM 1375 N N . ARG A 1 183 ? 21.354 1.765 -23.552 1.00 93.81 183 ARG A N 1
ATOM 1376 C CA . ARG A 1 183 ? 20.746 2.347 -24.758 1.00 93.81 183 ARG A CA 1
ATOM 1377 C C . ARG A 1 183 ? 21.499 3.619 -25.128 1.00 93.81 183 ARG A C 1
ATOM 1379 O O . ARG A 1 183 ? 21.917 4.362 -24.247 1.00 93.81 183 ARG A O 1
ATOM 1386 N N . ALA A 1 184 ? 21.671 3.849 -26.423 1.00 92.88 184 ALA A N 1
ATOM 1387 C CA . ALA A 1 184 ? 22.257 5.067 -26.961 1.00 92.88 184 ALA A CA 1
ATOM 1388 C C . ALA A 1 184 ? 21.309 5.633 -28.019 1.00 92.88 184 ALA A C 1
ATOM 1390 O O . ALA A 1 184 ? 20.758 4.883 -28.826 1.00 92.88 184 ALA A O 1
ATOM 1391 N N . LYS A 1 185 ? 21.111 6.949 -27.996 1.00 91.00 185 LYS A N 1
ATOM 1392 C CA . LYS A 1 185 ? 20.319 7.686 -28.979 1.00 91.00 185 LYS A CA 1
ATOM 1393 C C . LYS A 1 185 ? 21.090 8.951 -29.329 1.00 91.00 185 LYS A C 1
ATOM 1395 O O . LYS A 1 185 ? 21.554 9.639 -28.425 1.00 91.00 185 LYS A O 1
ATOM 1400 N N . MET A 1 186 ? 21.275 9.208 -30.620 1.00 92.25 186 MET A N 1
ATOM 1401 C CA . MET A 1 186 ? 21.955 10.419 -31.075 1.00 92.25 186 MET A CA 1
ATOM 1402 C C . MET A 1 186 ? 20.979 11.591 -31.100 1.00 92.25 186 MET A C 1
ATOM 1404 O O . MET A 1 186 ? 19.820 11.434 -31.486 1.00 92.25 186 MET A O 1
ATOM 1408 N N . PHE A 1 187 ? 21.477 12.753 -30.696 1.00 90.25 187 PHE A N 1
ATOM 1409 C CA . PHE A 1 187 ? 20.777 14.031 -30.724 1.00 90.25 187 PHE A CA 1
ATOM 1410 C C . PHE A 1 187 ? 21.649 15.046 -31.461 1.00 90.25 187 PHE A C 1
ATOM 1412 O O . PHE A 1 187 ? 22.855 14.841 -31.608 1.00 90.25 187 PHE A O 1
ATOM 1419 N N . THR A 1 188 ? 21.036 16.120 -31.943 1.00 90.88 188 THR A N 1
ATOM 1420 C CA . THR A 1 188 ? 21.730 17.195 -32.654 1.00 90.88 188 THR A CA 1
ATOM 1421 C C . THR A 1 188 ? 21.266 18.554 -32.142 1.00 90.88 188 THR A C 1
ATOM 1423 O O . THR A 1 188 ? 20.286 18.634 -31.397 1.00 90.88 188 THR A O 1
ATOM 1426 N N . THR A 1 189 ? 22.006 19.599 -32.500 1.00 91.50 189 THR A N 1
ATOM 1427 C CA . THR A 1 189 ? 21.691 20.984 -32.152 1.00 91.50 189 THR A CA 1
ATOM 1428 C C . THR A 1 189 ? 20.376 21.413 -32.793 1.00 91.50 189 THR A C 1
ATOM 1430 O O . THR A 1 189 ? 20.019 20.955 -33.878 1.00 91.50 189 THR A O 1
ATOM 1433 N N . TYR A 1 190 ? 19.647 22.288 -32.109 1.00 88.38 190 TYR A N 1
ATOM 1434 C CA . TYR A 1 190 ? 18.363 22.794 -32.582 1.00 88.38 190 TYR A CA 1
ATOM 1435 C C . TYR A 1 190 ? 18.529 24.010 -33.505 1.00 88.38 190 TYR A C 1
ATOM 1437 O O . TYR A 1 190 ? 17.752 24.174 -34.442 1.00 88.38 190 TYR A O 1
ATOM 1445 N N . GLU A 1 191 ? 19.565 24.823 -33.278 1.00 87.94 191 GLU A N 1
ATOM 1446 C CA . GLU A 1 191 ? 19.840 26.050 -34.038 1.00 87.94 191 GLU A CA 1
ATOM 1447 C C . GLU A 1 191 ? 21.238 26.043 -34.677 1.00 87.94 191 GLU A C 1
ATOM 1449 O O . GLU A 1 191 ? 22.146 25.330 -34.235 1.00 87.94 191 GLU A O 1
ATOM 1454 N N . ASP A 1 192 ? 21.419 26.854 -35.727 1.00 92.06 192 ASP A N 1
ATOM 1455 C CA . ASP A 1 192 ? 22.729 27.050 -36.355 1.00 92.06 192 ASP A CA 1
ATOM 1456 C C . ASP A 1 192 ? 23.702 27.729 -35.376 1.00 92.06 192 ASP A C 1
ATOM 1458 O O . ASP A 1 192 ? 23.344 28.665 -34.661 1.00 92.06 192 ASP A O 1
ATOM 1462 N N . ARG A 1 193 ? 24.953 27.253 -35.341 1.00 88.69 193 ARG A N 1
ATOM 1463 C CA . ARG A 1 193 ? 26.020 27.707 -34.422 1.00 88.69 193 ARG A CA 1
ATOM 1464 C C . ARG A 1 193 ? 25.680 27.619 -32.924 1.00 88.69 193 ARG A C 1
ATOM 1466 O O . ARG A 1 193 ? 26.293 28.320 -32.114 1.00 88.69 193 ARG A O 1
ATOM 1473 N N . GLN A 1 194 ? 24.762 26.737 -32.531 1.00 83.75 194 GLN A N 1
ATOM 1474 C CA . GLN A 1 194 ? 24.445 26.503 -31.125 1.00 83.75 194 GLN A CA 1
ATOM 1475 C C . GLN A 1 194 ? 25.649 25.895 -30.380 1.00 83.75 194 GLN A C 1
ATOM 1477 O O . GLN A 1 194 ? 26.101 24.793 -30.685 1.00 83.75 194 GLN A O 1
ATOM 1482 N N . THR A 1 195 ? 26.179 26.624 -29.394 1.00 82.19 195 THR A N 1
ATOM 1483 C CA . THR A 1 195 ? 27.327 26.205 -28.558 1.00 82.19 195 THR A CA 1
ATOM 1484 C C . THR A 1 195 ? 26.968 26.030 -27.081 1.00 82.19 195 THR A C 1
ATOM 1486 O O . THR A 1 195 ? 27.804 25.564 -26.304 1.00 82.19 195 THR A O 1
ATOM 1489 N N . ARG A 1 196 ? 25.741 26.401 -26.691 1.00 64.62 196 ARG A N 1
ATOM 1490 C CA . ARG A 1 196 ? 25.161 26.235 -25.355 1.00 64.62 196 ARG A CA 1
ATOM 1491 C C . ARG A 1 196 ? 23.693 25.841 -25.450 1.00 64.62 196 ARG A C 1
ATOM 1493 O O . ARG A 1 196 ? 23.045 26.204 -26.460 1.00 64.62 196 ARG A O 1
#

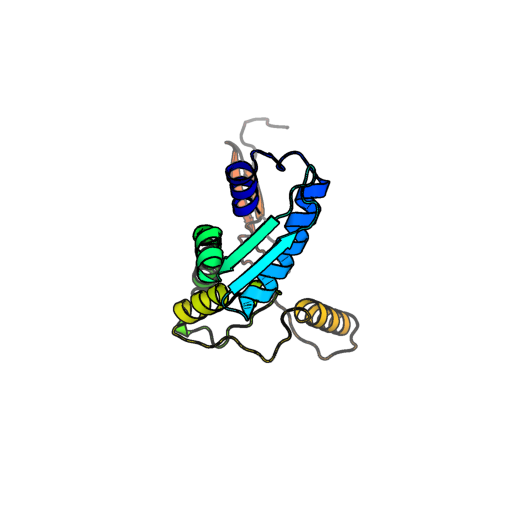Nearest PDB structures (foldseek):
  5e84-assembly6_F  TM=9.694E-01  e=1.249E-21  Homo sapiens
  3iuc-assembly3_C  TM=9.411E-01  e=6.836E-18  Homo sapiens
  7a4u-assembly1_A  TM=7.155E-01  e=1.057E-20  Cricetulus griseus
  7odd-assembly1_A  TM=7.441E-01  e=1.018E-19  Bos taurus
  2qxl-assembly1_A  TM=8.470E-01  e=1.658E-13  Saccharomyces cerevisiae

pLDDT: mean 93.47, std 4.43, range [64.62, 98.25]

Sequence (196 aa):
MDHFIRLVKRKHGVDISGDARALGKLRRECERAKRALSTQLQVRVEVESLADGVDLSEPLTRARFEELNADLFRKVMAPVKKAMADAGLAKGDVDEVVLVGGSTRIPKVQQLLRDYFGGKEPHKGVNPDEAVAYGAAVQGGIVRGDAKEVVVLDVTPLTLGIETAGGVMASVIPRNTPIPTKRAKMFTTYEDRQTR

Solvent-accessible surface area (backbone atoms only — not comparable to full-atom values): 11972 Å² total; per-residue (Å²): 108,68,70,55,49,57,46,42,30,71,76,70,70,47,75,50,88,83,37,67,68,34,46,52,54,52,48,54,40,50,51,52,44,53,60,46,39,41,78,36,67,59,45,72,44,68,39,81,60,40,54,99,78,40,66,44,79,45,81,46,40,36,68,55,55,48,60,76,40,44,70,60,60,58,52,61,52,53,61,55,54,50,54,33,60,76,69,72,49,58,64,84,74,55,90,76,46,78,59,68,40,74,74,52,58,32,55,70,56,47,48,55,51,18,66,65,43,77,64,50,72,62,53,75,94,55,59,34,84,46,50,66,62,51,52,51,52,52,53,52,33,37,78,74,66,78,42,78,89,73,89,82,80,50,55,35,90,55,62,41,57,47,80,40,90,90,81,41,77,46,77,65,44,57,45,68,40,60,50,90,75,88,78,86,81,91,84,79,77,92,54,88,89,62,86,124

Radius of gyration: 24.66 Å; Cα contacts (8 Å, |Δi|>4): 196; chains: 1; bounding box: 48×49×66 Å

Foldseek 3Di:
DVVVQVVCCVPPVDRCVPPPQLVVQQVVLVVVQQLVQLPDQKDWRWGACSDPRDIGTGMDGNVNVCVVCVVVLVVLCPVVVVVCVVVVHDLQPDPAAEAADPVCSRVSNQVVNCVRSVNHHHDDPDDRDCNVVVVVVQVVCC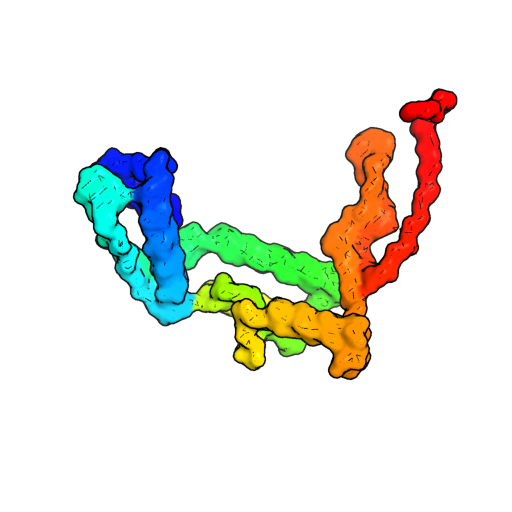VVVNDDDDDDKDWAQAFDFDADPPRDTDTFRHGRHIPPDDGDDDDDDPDPPDPD

Organism: Triticum turgidum subsp. durum (NCBI:txid4567)

Mean predicted aligned error: 5.65 Å

Secondary structure (DSSP, 8-state):
-HHHHHHHHHHH---GGG-HHHHHHHHHHHHHHHHHHTT-SEEEEEEEEEETTEEEEEEEEHHHHHHHTHHHHHHHHHHHHHHHHHHT--GGG----B--SGGGGSHHHHHHHHHHTTTPPPB-SS-TTTHHHHHHHHHHHHHHTSS------EE-SS-EEEEETTTEEEEEE-TT-EES---------SSTT---